Protein AF-A0A1I3JGQ5-F1 (afdb_monomer_lite)

Secondary structure (DSSP, 8-state):
-HHHHHHHHHHHHHHHHHHHHHS-HHHHT--SSTTSPPHHHHHHHHHHHHHS--TTS-HHHHHHHHHHHTTGGG----SHHHHHHHHHHHHHHHHHHHHHS-HHHHHTTT---SS--HHHHHHHHHHHHHHHHHHHHHHHHHHHHHTT-TT----THHHH----S--TT--S-S---S----TTS-GGG--

pLDDT: mean 76.05, std 18.94, range [37.94, 96.25]

Organism: NCBI:txid631455

Radius of gyration: 21.25 Å; chains: 1; bounding box: 50×58×46 Å

Sequence (191 aa):
MKEIIFAEFQKYKYQTDEIFSVLNEPIFFKKINDESKTITDLVQDFAEEFGTKTAFFSEIENEKIGQNSSKFLQYTLTSKAEVLQFWSESWEILFKNIEESPAEKWEKFGQITGKKSDFESMVLSQLSSCAFSVGQIIFLAELLQNEKNSAEKIQTKILFSQKPENTADLPENSSPVCFAKSDEVRDEYKI

InterPro domains:
  IPR011466 Protein of unknown function DUF1572 [PF07609] (6-148)

Foldseek 3Di:
DLVVLLVLLVLLLVLLVVLLVPDDWVQQVDAPDPPGDGVLRLLLVLLVLQQQAALLDDPVVSVVSNVVCVVSVPDPDDTSVSSVVSSVNSVVNNSVSSVPRDVVLVVCAPPPDVDDDSSNVRSVVSSVVSVVSSVVSVVSSQVSVCVVPVDDRPPPCSVPVCPPPDPVDDPPPPDDPPDDPDPPPDPVPDD

Structure (mmCIF, N/CA/C/O backbone):
data_AF-A0A1I3JGQ5-F1
#
_entry.id   AF-A0A1I3JGQ5-F1
#
loop_
_atom_site.group_PDB
_atom_site.id
_atom_site.type_symbol
_atom_site.label_atom_id
_atom_site.label_alt_id
_atom_site.label_comp_id
_atom_site.label_asym_id
_atom_site.label_entity_id
_atom_site.label_seq_id
_atom_site.pdbx_PDB_ins_code
_atom_site.Cartn_x
_atom_site.Cartn_y
_atom_site.Cartn_z
_atom_site.occupancy
_atom_site.B_iso_or_equiv
_atom_site.auth_seq_id
_atom_site.auth_comp_id
_atom_site.auth_asym_id
_atom_site.auth_atom_id
_atom_site.pdbx_PDB_model_num
ATOM 1 N N . MET A 1 1 ? 9.114 -10.441 -17.406 1.00 86.69 1 MET A N 1
ATOM 2 C CA . MET A 1 1 ? 9.388 -9.943 -16.037 1.00 86.69 1 MET A CA 1
ATOM 3 C C . MET A 1 1 ? 8.308 -8.997 -15.522 1.00 86.69 1 MET A C 1
ATOM 5 O O . MET A 1 1 ? 7.803 -9.259 -14.440 1.00 86.69 1 MET A O 1
ATOM 9 N N . LYS A 1 2 ? 7.932 -7.949 -16.277 1.00 91.06 2 LYS A N 1
ATOM 10 C CA . LYS A 1 2 ? 6.859 -6.999 -15.914 1.00 91.06 2 LYS A CA 1
ATOM 11 C C . LYS A 1 2 ? 5.606 -7.686 -15.369 1.00 91.06 2 LYS A C 1
ATOM 13 O O . LYS A 1 2 ? 5.196 -7.395 -14.257 1.00 91.06 2 LYS A O 1
ATOM 18 N N . GLU A 1 3 ? 5.074 -8.649 -16.118 1.00 92.12 3 GLU A N 1
ATOM 19 C CA . GLU A 1 3 ? 3.867 -9.405 -15.750 1.00 92.12 3 GLU A CA 1
ATOM 20 C C . GLU A 1 3 ? 4.006 -10.158 -14.420 1.00 92.12 3 GLU A C 1
ATOM 22 O O . GLU A 1 3 ? 3.084 -10.146 -13.617 1.00 92.12 3 GLU A O 1
ATOM 27 N N . ILE A 1 4 ? 5.169 -10.761 -14.151 1.00 93.31 4 ILE A N 1
ATOM 28 C CA . ILE A 1 4 ? 5.428 -11.494 -12.900 1.00 93.31 4 ILE A CA 1
ATOM 29 C C . ILE A 1 4 ? 5.452 -10.530 -11.709 1.00 93.31 4 ILE A C 1
ATOM 31 O O . ILE A 1 4 ? 4.828 -10.796 -10.688 1.00 93.31 4 ILE A O 1
ATOM 35 N N . ILE A 1 5 ? 6.147 -9.395 -11.843 1.00 92.62 5 ILE A N 1
ATOM 36 C CA . ILE A 1 5 ? 6.191 -8.372 -10.789 1.00 92.62 5 ILE A CA 1
ATOM 37 C C . ILE A 1 5 ? 4.795 -7.787 -10.551 1.00 92.62 5 ILE A C 1
ATOM 39 O O . ILE A 1 5 ? 4.376 -7.637 -9.407 1.00 92.62 5 ILE A O 1
ATOM 43 N N . PHE A 1 6 ? 4.060 -7.497 -11.626 1.00 93.62 6 PHE A N 1
ATOM 44 C CA . PHE A 1 6 ? 2.693 -6.989 -11.551 1.00 93.62 6 PHE A CA 1
ATOM 45 C C . PHE A 1 6 ? 1.759 -7.978 -10.842 1.00 93.62 6 PHE A C 1
ATOM 47 O O . PHE A 1 6 ? 1.025 -7.581 -9.940 1.00 93.62 6 PHE A O 1
ATOM 54 N N . ALA A 1 7 ? 1.843 -9.268 -11.180 1.00 95.19 7 ALA A N 1
ATOM 55 C CA . ALA A 1 7 ? 1.066 -10.320 -10.533 1.00 95.19 7 ALA A CA 1
ATOM 56 C C . ALA A 1 7 ? 1.370 -10.437 -9.028 1.00 95.19 7 ALA A C 1
ATOM 58 O O . ALA A 1 7 ? 0.451 -10.637 -8.234 1.00 95.19 7 ALA A O 1
ATOM 59 N N . GLU A 1 8 ? 2.628 -10.262 -8.610 1.00 95.25 8 GLU A N 1
ATOM 60 C CA . GLU A 1 8 ? 2.979 -10.306 -7.185 1.00 95.25 8 GLU A CA 1
ATOM 61 C C . GLU A 1 8 ? 2.391 -9.109 -6.417 1.00 95.25 8 GLU A C 1
ATOM 63 O O . GLU A 1 8 ? 1.823 -9.284 -5.340 1.00 95.25 8 GLU A O 1
ATOM 68 N N . PHE A 1 9 ? 2.418 -7.902 -6.995 1.00 95.56 9 PHE A N 1
ATOM 69 C CA . PHE A 1 9 ? 1.719 -6.744 -6.424 1.00 95.56 9 PHE A CA 1
ATOM 70 C C . PHE A 1 9 ? 0.200 -6.968 -6.329 1.00 95.56 9 PHE A C 1
ATOM 72 O O . PHE A 1 9 ? -0.403 -6.676 -5.296 1.00 95.56 9 PHE A O 1
ATOM 79 N N . GLN A 1 10 ? -0.426 -7.532 -7.369 1.00 95.94 10 GLN A N 1
ATOM 80 C CA . GLN A 1 10 ? -1.856 -7.869 -7.350 1.00 95.94 10 GLN A CA 1
ATOM 81 C C . GLN A 1 10 ? -2.202 -8.870 -6.248 1.00 95.94 10 GLN A C 1
ATOM 83 O O . GLN A 1 10 ? -3.217 -8.714 -5.570 1.00 95.94 10 GLN A O 1
ATOM 88 N N . LYS A 1 11 ? -1.351 -9.876 -6.037 1.00 95.31 11 LYS A N 1
ATOM 89 C CA . LYS A 1 11 ? -1.509 -10.849 -4.957 1.00 95.31 11 LYS A CA 1
ATOM 90 C C . LYS A 1 11 ? -1.473 -10.172 -3.588 1.00 95.31 11 LYS A C 1
ATOM 92 O O . LYS A 1 11 ? -2.353 -10.447 -2.776 1.00 95.31 11 LYS A O 1
ATOM 97 N N . TYR A 1 12 ? -0.518 -9.275 -3.340 1.00 95.81 12 TYR A N 1
ATOM 98 C CA . TYR A 1 12 ? -0.455 -8.539 -2.075 1.00 95.81 12 TYR A CA 1
ATOM 99 C C . TYR A 1 12 ? -1.701 -7.685 -1.837 1.00 95.81 12 TYR A C 1
ATOM 101 O O . TYR A 1 12 ? -2.284 -7.766 -0.757 1.00 95.81 12 TYR A O 1
ATOM 109 N N . LYS A 1 13 ? -2.162 -6.950 -2.858 1.00 95.50 13 LYS A N 1
ATOM 110 C CA . LYS A 1 13 ? -3.415 -6.188 -2.782 1.00 95.50 13 LYS A CA 1
ATOM 111 C C . LYS A 1 13 ? -4.607 -7.086 -2.451 1.00 95.50 13 LYS A C 1
ATOM 113 O O . LYS A 1 13 ? -5.376 -6.780 -1.544 1.00 95.50 13 LYS A O 1
ATOM 118 N N . TYR A 1 14 ? -4.746 -8.206 -3.158 1.00 93.44 14 TYR A N 1
ATOM 119 C CA . TYR A 1 14 ? -5.832 -9.157 -2.928 1.00 93.44 14 TYR A CA 1
ATOM 120 C C . TYR A 1 14 ? -5.843 -9.663 -1.480 1.00 93.44 14 TYR A C 1
ATOM 122 O O . TYR A 1 14 ? -6.876 -9.628 -0.820 1.00 93.44 14 TYR A O 1
ATOM 130 N N . GLN A 1 15 ? -4.686 -10.075 -0.954 1.00 88.75 15 GLN A N 1
ATOM 131 C CA . GLN A 1 15 ? -4.575 -10.574 0.420 1.00 88.75 15 GLN A CA 1
ATOM 132 C C . GLN A 1 15 ? -5.027 -9.534 1.454 1.00 88.75 15 GLN A C 1
ATOM 134 O O . GLN A 1 15 ? -5.751 -9.870 2.391 1.00 88.75 15 GLN A O 1
ATOM 139 N N . THR A 1 16 ? -4.630 -8.273 1.285 1.00 93.69 16 THR A N 1
ATOM 140 C CA . THR A 1 16 ? -5.060 -7.188 2.177 1.00 93.69 16 THR A CA 1
ATOM 141 C C . THR A 1 16 ? -6.527 -6.820 2.017 1.00 93.69 16 THR A C 1
ATOM 143 O O . THR A 1 16 ? -7.180 -6.551 3.022 1.00 93.69 16 THR A O 1
ATOM 146 N N . ASP A 1 17 ? -7.062 -6.833 0.794 1.00 94.38 17 ASP A N 1
ATOM 147 C CA . ASP A 1 17 ? -8.467 -6.507 0.536 1.00 94.38 17 ASP A CA 1
ATOM 148 C C . ASP A 1 17 ? -9.390 -7.530 1.213 1.00 94.38 17 ASP A C 1
ATOM 150 O O . ASP A 1 17 ? -10.366 -7.153 1.867 1.00 94.38 17 ASP A O 1
ATOM 154 N N . GLU A 1 18 ? -9.031 -8.816 1.149 1.00 90.06 18 GLU A N 1
ATOM 155 C CA . GLU A 1 18 ? -9.741 -9.888 1.853 1.00 90.06 18 GLU A CA 1
ATOM 156 C C . GLU A 1 18 ? -9.757 -9.644 3.367 1.00 90.06 18 GLU A C 1
ATOM 158 O O . GLU A 1 18 ? -10.804 -9.747 4.009 1.00 90.06 18 GLU A O 1
ATOM 163 N N . ILE A 1 19 ? -8.624 -9.243 3.946 1.00 90.69 19 ILE A N 1
ATOM 164 C CA . ILE A 1 19 ? -8.532 -8.926 5.377 1.00 90.69 19 ILE A CA 1
ATOM 165 C C . ILE A 1 19 ? -9.385 -7.702 5.714 1.00 90.69 19 ILE A C 1
ATOM 167 O O . ILE A 1 19 ? -10.200 -7.737 6.634 1.00 90.69 19 ILE A O 1
ATOM 171 N N . PHE A 1 20 ? -9.272 -6.624 4.945 1.00 93.94 20 PHE A N 1
ATOM 172 C CA . PHE A 1 20 ? -10.065 -5.415 5.143 1.00 93.94 20 PHE A CA 1
ATOM 173 C C . PHE A 1 20 ? -11.573 -5.656 5.031 1.00 93.94 20 PHE A C 1
ATOM 175 O O . PHE A 1 20 ? -12.353 -4.999 5.735 1.00 93.94 20 PHE A O 1
ATOM 182 N N . SER A 1 21 ? -11.998 -6.615 4.207 1.00 90.88 21 SER A N 1
ATOM 183 C CA . SER A 1 21 ? -13.407 -6.986 4.069 1.00 90.88 21 SER A CA 1
ATOM 184 C C . SER A 1 21 ? -13.999 -7.519 5.382 1.00 90.88 21 SER A C 1
ATOM 186 O O . SER A 1 21 ? -15.118 -7.144 5.737 1.00 90.88 21 SER A O 1
ATOM 188 N N . VAL A 1 22 ? -13.222 -8.284 6.160 1.00 88.81 22 VAL A N 1
ATOM 189 C CA . VAL A 1 22 ? -13.677 -8.929 7.406 1.00 88.81 22 VAL A CA 1
ATOM 190 C C . VAL A 1 22 ? -13.446 -8.089 8.666 1.00 88.81 22 VAL A C 1
ATOM 192 O O . VAL A 1 22 ? -13.999 -8.389 9.726 1.00 88.81 22 VAL A O 1
ATOM 195 N N . LEU A 1 23 ? -12.634 -7.030 8.592 1.00 91.06 23 LEU A N 1
ATOM 196 C CA . LEU A 1 23 ? -12.362 -6.160 9.736 1.00 91.06 23 LEU A CA 1
ATOM 197 C C . LEU A 1 23 ? -13.520 -5.203 10.038 1.00 91.06 23 LEU A C 1
ATOM 199 O O . LEU A 1 23 ? -14.056 -4.526 9.159 1.00 91.06 23 LEU A O 1
ATOM 203 N N . ASN A 1 24 ? -13.835 -5.054 11.322 1.00 91.81 24 ASN A N 1
ATOM 204 C CA . ASN A 1 24 ? -14.752 -4.022 11.800 1.00 91.81 24 ASN A CA 1
ATOM 205 C C . ASN A 1 24 ? -14.074 -2.646 11.832 1.00 91.81 24 ASN A C 1
ATOM 207 O O . ASN A 1 24 ? -12.907 -2.545 12.201 1.00 91.81 24 ASN A O 1
ATOM 211 N N . GLU A 1 25 ? -14.828 -1.583 11.540 1.00 95.12 25 GLU A N 1
ATOM 212 C CA . GLU A 1 25 ? -14.311 -0.206 11.461 1.00 95.12 25 GLU A CA 1
ATOM 213 C C . GLU A 1 25 ? -13.466 0.237 12.671 1.00 95.12 25 GLU A C 1
ATOM 215 O O . GLU A 1 25 ? -12.365 0.737 12.450 1.00 95.12 25 GLU A O 1
ATOM 220 N N . PRO A 1 26 ? -13.855 -0.020 13.938 1.00 94.69 26 PRO A N 1
ATOM 221 C CA . PRO A 1 26 ? -13.043 0.405 15.078 1.00 94.69 26 PRO A CA 1
ATOM 222 C C . PRO A 1 26 ? -11.634 -0.199 15.113 1.00 94.69 26 PRO A C 1
ATOM 224 O O . PRO A 1 26 ? -10.770 0.340 15.793 1.00 94.69 26 PRO A O 1
ATOM 227 N N . ILE A 1 27 ? -11.394 -1.326 14.428 1.00 94.31 27 ILE A N 1
ATOM 228 C CA . ILE A 1 27 ? -10.064 -1.947 14.366 1.00 94.31 27 ILE A CA 1
ATOM 229 C C . ILE A 1 27 ? -9.101 -1.079 13.552 1.00 94.31 27 ILE A C 1
ATOM 231 O O . ILE A 1 27 ? -7.936 -0.980 13.921 1.00 94.31 27 ILE A O 1
ATOM 235 N N . PHE A 1 28 ? -9.582 -0.402 12.504 1.00 95.44 28 PHE A N 1
ATOM 236 C CA . PHE A 1 28 ? -8.728 0.400 11.626 1.00 95.44 28 PHE A CA 1
ATOM 237 C C . PHE A 1 28 ? -8.018 1.532 12.377 1.00 95.44 28 PHE A C 1
ATOM 239 O O . PHE A 1 28 ? -6.852 1.814 12.118 1.00 95.44 28 PHE A O 1
ATOM 246 N N . PHE A 1 29 ? -8.707 2.107 13.364 1.00 95.81 29 PHE A N 1
ATOM 247 C CA . PHE A 1 29 ? -8.252 3.251 14.156 1.00 95.81 29 PHE A CA 1
ATOM 248 C C . PHE A 1 29 ? -7.720 2.863 15.542 1.00 95.81 29 PHE A C 1
ATOM 250 O O . PHE A 1 29 ? -7.385 3.731 16.348 1.00 95.81 29 PHE A O 1
ATOM 257 N N . LYS A 1 30 ? -7.669 1.565 15.863 1.00 94.19 30 LYS A N 1
ATOM 258 C CA . LYS A 1 30 ? -7.225 1.099 17.176 1.00 94.19 30 LYS A CA 1
ATOM 259 C C . LYS A 1 30 ? -5.701 1.041 17.231 1.00 94.19 30 LYS A C 1
ATOM 261 O O . LYS A 1 30 ? -5.059 0.422 16.386 1.00 94.19 30 LYS A O 1
ATOM 266 N N . LYS A 1 31 ? -5.144 1.629 18.287 1.00 92.69 31 LYS A N 1
ATOM 267 C CA . LYS A 1 31 ? -3.750 1.448 18.697 1.00 92.69 31 LYS A CA 1
ATOM 268 C C . LYS A 1 31 ? -3.625 0.293 19.690 1.00 92.69 31 LYS A C 1
ATOM 270 O O . LYS A 1 31 ? -4.530 0.069 20.495 1.00 92.69 31 LYS A O 1
ATOM 275 N N . ILE A 1 32 ? -2.498 -0.413 19.655 1.00 90.44 32 ILE A N 1
ATOM 276 C CA . ILE A 1 32 ? -2.121 -1.384 20.697 1.00 90.44 32 ILE A CA 1
ATOM 277 C C . ILE A 1 32 ? -1.633 -0.632 21.942 1.00 90.44 32 ILE A C 1
ATOM 279 O O . ILE A 1 32 ? -1.979 -0.973 23.068 1.00 90.44 32 ILE A O 1
ATOM 283 N N . ASN A 1 33 ? -0.828 0.405 21.721 1.00 90.94 33 ASN A N 1
ATOM 284 C CA . ASN A 1 33 ? -0.308 1.333 22.721 1.00 90.94 33 ASN A CA 1
ATOM 285 C C . ASN A 1 33 ? -0.067 2.713 22.081 1.00 90.94 33 ASN A C 1
ATOM 287 O O . ASN A 1 33 ? -0.161 2.861 20.861 1.00 90.94 33 ASN A O 1
ATOM 291 N N . ASP A 1 34 ? 0.268 3.719 22.884 1.00 87.94 34 ASP A N 1
ATOM 292 C CA . ASP A 1 34 ? 0.386 5.105 22.409 1.00 87.94 34 ASP A CA 1
ATOM 293 C C . ASP A 1 34 ? 1.432 5.296 21.293 1.00 87.94 34 ASP A C 1
ATOM 295 O O . ASP A 1 34 ? 1.235 6.126 20.398 1.00 87.94 34 ASP A O 1
ATOM 299 N N . GLU A 1 35 ? 2.493 4.483 21.303 1.00 90.00 35 GLU A N 1
ATOM 300 C CA . GLU A 1 35 ? 3.601 4.507 20.337 1.00 90.00 35 GLU A CA 1
ATOM 301 C C . GLU A 1 35 ? 3.311 3.701 19.059 1.00 90.00 35 GLU A C 1
ATOM 303 O O . GLU A 1 35 ? 3.982 3.878 18.042 1.00 90.00 35 GLU A O 1
ATOM 308 N N . SER A 1 36 ? 2.315 2.813 19.089 1.00 90.56 36 SER A N 1
ATOM 309 C CA . SER A 1 36 ? 1.971 1.961 17.952 1.00 90.56 36 SER A CA 1
ATOM 310 C C . SER A 1 36 ? 1.205 2.722 16.871 1.00 90.56 36 SER A C 1
ATOM 312 O O . SER A 1 36 ? 0.356 3.575 17.156 1.00 90.56 36 SER A O 1
ATOM 314 N N . LYS A 1 37 ? 1.487 2.360 15.617 1.00 93.88 37 LYS A N 1
ATOM 315 C CA . LYS A 1 37 ? 0.691 2.765 14.457 1.00 93.88 37 LYS A CA 1
ATOM 316 C C . LYS A 1 37 ? -0.640 2.015 14.434 1.00 93.88 37 LYS A C 1
ATOM 318 O O . LYS A 1 37 ? -0.726 0.860 14.854 1.00 93.88 37 LYS A O 1
ATOM 323 N N . THR A 1 38 ? -1.670 2.682 13.935 1.00 95.69 38 THR A N 1
ATOM 324 C CA . THR A 1 38 ? -2.959 2.086 13.569 1.00 95.69 38 THR A CA 1
ATOM 325 C C . THR A 1 38 ? -2.898 1.509 12.152 1.00 95.69 38 THR A C 1
ATOM 327 O O . THR A 1 38 ? -1.967 1.790 11.400 1.00 95.69 38 THR A O 1
ATOM 330 N N . ILE A 1 39 ? -3.903 0.725 11.745 1.00 96.25 39 ILE A N 1
ATOM 331 C CA . ILE A 1 39 ? -4.008 0.280 10.342 1.00 96.25 39 ILE A CA 1
ATOM 332 C C . ILE A 1 39 ? -4.188 1.490 9.419 1.00 96.25 39 ILE A C 1
ATOM 334 O O . ILE A 1 39 ? -3.623 1.508 8.332 1.00 96.25 39 ILE A O 1
ATOM 338 N N . THR A 1 40 ? -4.931 2.509 9.858 1.00 95.94 40 THR A N 1
ATOM 339 C CA . THR A 1 40 ? -5.081 3.766 9.116 1.00 95.94 40 THR A CA 1
ATOM 340 C C . THR A 1 40 ? -3.734 4.448 8.873 1.00 95.94 40 THR A C 1
ATOM 342 O O . THR A 1 40 ? -3.461 4.831 7.738 1.00 95.94 40 THR A O 1
ATOM 345 N N . ASP A 1 41 ? -2.869 4.533 9.891 1.00 94.31 41 ASP A N 1
ATOM 346 C CA . ASP A 1 41 ? -1.523 5.109 9.738 1.00 94.31 41 ASP A CA 1
ATOM 347 C C . ASP A 1 41 ? -0.691 4.296 8.729 1.00 94.31 41 ASP A C 1
ATOM 349 O O . ASP A 1 41 ? -0.050 4.862 7.850 1.00 94.31 41 ASP A O 1
ATOM 353 N N . LEU A 1 42 ? -0.757 2.959 8.793 1.00 95.25 42 LEU A N 1
ATOM 354 C CA . LEU A 1 42 ? -0.046 2.082 7.852 1.00 95.25 42 LEU A CA 1
ATOM 355 C C . LEU A 1 42 ? -0.562 2.209 6.410 1.00 95.25 42 LEU A C 1
ATOM 357 O O . LEU A 1 42 ? 0.222 2.137 5.466 1.00 95.25 42 LEU A O 1
ATOM 361 N N . VAL A 1 43 ? 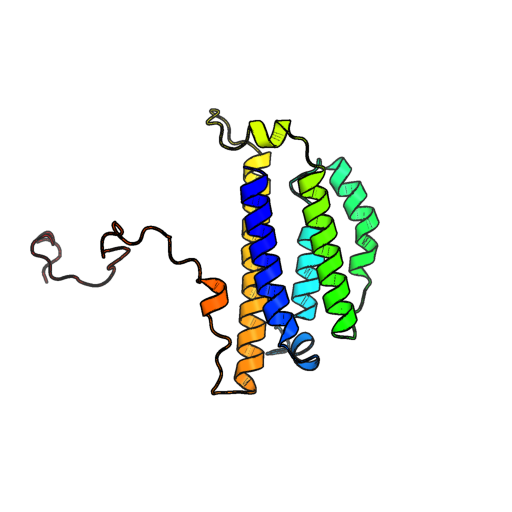-1.870 2.405 6.217 1.00 94.19 43 VAL A N 1
ATOM 362 C CA . VAL A 1 43 ? -2.459 2.684 4.897 1.00 94.19 43 VAL A CA 1
ATOM 363 C C . VAL A 1 43 ? -1.976 4.032 4.363 1.00 94.19 43 VAL A C 1
ATOM 365 O O . VAL A 1 43 ? -1.695 4.143 3.170 1.00 94.19 43 VAL A O 1
ATOM 368 N N . GLN A 1 44 ? -1.841 5.041 5.227 1.00 90.75 44 GLN A N 1
ATOM 369 C CA . GLN A 1 44 ? -1.282 6.336 4.843 1.00 90.75 44 GLN A CA 1
ATOM 370 C C . GLN A 1 44 ? 0.192 6.229 4.448 1.00 90.75 44 GLN A C 1
ATOM 372 O O . GLN A 1 44 ? 0.555 6.724 3.384 1.00 90.75 44 GLN A O 1
ATOM 377 N N . ASP A 1 45 ? 1.012 5.525 5.233 1.00 89.56 45 ASP A N 1
ATOM 378 C CA . ASP A 1 45 ? 2.418 5.277 4.890 1.00 89.56 45 ASP A CA 1
ATOM 379 C C . ASP A 1 45 ? 2.541 4.539 3.546 1.00 89.56 45 ASP A C 1
ATOM 381 O O . ASP A 1 45 ? 3.379 4.877 2.711 1.00 89.56 45 ASP A O 1
ATOM 385 N N . PHE A 1 46 ? 1.682 3.540 3.309 1.00 91.50 46 PHE A N 1
ATOM 386 C CA . PHE A 1 46 ? 1.647 2.815 2.043 1.00 91.50 46 PHE A CA 1
ATOM 387 C C . PHE A 1 46 ? 1.295 3.745 0.876 1.00 91.50 46 PHE A C 1
ATOM 389 O O . PHE A 1 46 ? 1.965 3.740 -0.153 1.00 91.50 46 PHE A O 1
ATOM 396 N N . ALA A 1 47 ? 0.262 4.572 1.020 1.00 86.81 47 ALA A N 1
ATOM 397 C CA . ALA A 1 47 ? -0.105 5.543 -0.003 1.00 86.81 47 ALA A CA 1
ATOM 398 C C . ALA A 1 47 ? 1.021 6.546 -0.274 1.00 86.81 47 ALA A C 1
ATOM 400 O O . ALA A 1 47 ? 1.259 6.923 -1.421 1.00 86.81 47 ALA A O 1
ATOM 401 N N . GLU A 1 48 ? 1.748 6.958 0.764 1.00 82.19 48 GLU A N 1
ATOM 402 C CA . GLU A 1 48 ? 2.901 7.829 0.604 1.00 82.19 48 GLU A CA 1
ATOM 403 C C . GLU A 1 48 ? 4.000 7.126 -0.203 1.00 82.19 48 GLU A C 1
ATOM 405 O O . GLU A 1 48 ? 4.477 7.665 -1.202 1.00 82.19 48 GLU A O 1
ATOM 410 N N . GLU A 1 49 ? 4.365 5.898 0.156 1.00 83.94 49 GLU A N 1
ATOM 411 C CA . GLU A 1 49 ? 5.442 5.169 -0.514 1.00 83.94 49 GLU A CA 1
ATOM 412 C C . GLU A 1 49 ? 5.086 4.774 -1.956 1.00 83.94 49 GLU A C 1
ATOM 414 O O . GLU A 1 49 ? 5.915 4.922 -2.856 1.00 83.94 49 GLU A O 1
ATOM 419 N N . PHE A 1 50 ? 3.860 4.306 -2.200 1.00 83.12 50 PHE A N 1
ATOM 420 C CA . PHE A 1 50 ? 3.456 3.708 -3.479 1.00 83.12 50 PHE A CA 1
ATOM 421 C C . PHE A 1 50 ? 2.599 4.625 -4.361 1.00 83.12 50 PHE A C 1
ATOM 423 O O . PHE A 1 50 ? 2.530 4.411 -5.572 1.00 83.12 50 PHE A O 1
ATOM 430 N N . GLY A 1 51 ? 1.986 5.662 -3.785 1.00 70.56 51 GLY A N 1
ATOM 431 C CA . GLY A 1 51 ? 1.160 6.654 -4.480 1.00 70.56 51 GLY A CA 1
ATOM 432 C C . GLY A 1 51 ? 1.860 7.991 -4.759 1.00 70.56 51 GLY A C 1
ATOM 433 O O . GLY A 1 51 ? 1.356 8.781 -5.560 1.00 70.56 51 GLY A O 1
ATOM 434 N N . THR A 1 52 ? 3.016 8.284 -4.142 1.00 66.94 52 THR A N 1
ATOM 435 C CA . THR A 1 52 ? 3.758 9.546 -4.385 1.00 66.94 52 THR A CA 1
ATOM 436 C C . THR A 1 52 ? 5.018 9.370 -5.236 1.00 66.94 52 THR A C 1
ATOM 438 O O . THR A 1 52 ? 5.409 10.295 -5.950 1.00 66.94 52 THR A O 1
ATOM 441 N N . LYS A 1 53 ? 5.670 8.205 -5.160 1.00 64.19 53 LYS A N 1
ATOM 442 C CA . LYS A 1 53 ? 6.952 7.918 -5.813 1.00 64.19 53 LYS A CA 1
ATOM 443 C C . LYS A 1 53 ? 6.954 6.500 -6.351 1.00 64.19 53 LYS A C 1
ATOM 445 O O . LYS A 1 53 ? 6.356 5.591 -5.787 1.00 64.19 53 LYS A O 1
ATOM 450 N N . THR A 1 54 ? 7.652 6.285 -7.456 1.00 66.25 54 THR A N 1
ATOM 451 C CA . THR A 1 54 ? 7.761 4.951 -8.029 1.00 66.25 54 THR A CA 1
ATOM 452 C C . THR A 1 54 ? 9.107 4.704 -8.693 1.00 66.25 54 THR A C 1
ATOM 454 O O . THR A 1 54 ? 9.699 5.585 -9.318 1.00 66.25 54 THR A O 1
ATOM 457 N N . ALA A 1 55 ? 9.575 3.459 -8.594 1.00 62.88 55 ALA A N 1
ATOM 458 C CA . ALA A 1 55 ? 10.759 2.967 -9.287 1.00 62.88 55 ALA A CA 1
ATOM 459 C C . ALA A 1 55 ? 10.627 3.008 -10.822 1.00 62.88 55 ALA A C 1
ATOM 461 O O . ALA A 1 55 ? 11.620 2.887 -11.541 1.00 62.88 55 ALA A O 1
ATOM 462 N N . PHE A 1 56 ? 9.405 3.144 -11.342 1.00 67.38 56 PHE A N 1
ATOM 463 C CA . PHE A 1 56 ? 9.125 3.027 -12.772 1.00 67.38 56 PHE A CA 1
ATOM 464 C C . PHE A 1 56 ? 9.457 4.292 -13.570 1.00 67.38 56 PHE A C 1
ATOM 466 O O . PHE A 1 56 ? 9.719 4.219 -14.780 1.00 67.38 56 PHE A O 1
ATOM 473 N N . PHE A 1 57 ? 9.568 5.426 -12.884 1.00 68.81 57 PHE A N 1
ATOM 474 C CA . PHE A 1 57 ? 9.758 6.738 -13.483 1.00 68.81 57 PHE A CA 1
ATOM 475 C C . PHE A 1 57 ? 11.082 7.399 -13.088 1.00 68.81 57 PHE A C 1
ATOM 477 O O . PHE A 1 57 ? 11.730 7.033 -12.109 1.00 68.81 57 PHE A O 1
ATOM 484 N N . SER A 1 58 ? 11.516 8.353 -13.907 1.00 66.38 58 SER A N 1
ATOM 485 C CA . SER A 1 58 ? 12.668 9.211 -13.630 1.00 66.38 58 SER A CA 1
ATOM 486 C C . SER A 1 58 ? 12.398 10.159 -12.459 1.00 66.38 58 SER A C 1
ATOM 488 O O . SER A 1 58 ? 11.260 10.361 -12.040 1.00 66.38 58 SER A O 1
ATOM 490 N N . GLU A 1 59 ? 13.453 10.780 -11.939 1.00 67.00 59 GLU A N 1
ATOM 491 C CA . GLU A 1 59 ? 13.366 11.736 -10.831 1.00 67.00 59 GLU A CA 1
ATOM 492 C C . GLU A 1 59 ? 12.422 12.914 -11.151 1.00 67.00 59 GLU A C 1
ATOM 494 O O . GLU A 1 59 ? 11.560 13.246 -10.346 1.00 67.00 59 GLU A O 1
ATOM 499 N N . ILE A 1 60 ? 12.469 13.439 -12.382 1.00 63.81 60 ILE A N 1
ATOM 500 C CA . ILE A 1 60 ? 11.600 14.530 -12.868 1.00 63.81 60 ILE A CA 1
ATOM 501 C C . ILE A 1 60 ? 10.124 14.103 -12.950 1.00 63.81 60 ILE A C 1
ATOM 503 O O . ILE A 1 60 ? 9.208 14.883 -12.686 1.00 63.81 60 ILE A O 1
ATOM 507 N N . GLU A 1 61 ? 9.867 12.865 -13.361 1.00 67.88 61 GLU A N 1
ATOM 508 C CA . GLU A 1 61 ? 8.511 12.317 -13.428 1.00 67.88 61 GLU A CA 1
ATOM 509 C C . GLU A 1 61 ? 7.957 12.060 -12.020 1.00 67.88 61 GLU A C 1
ATOM 511 O O . GLU A 1 61 ? 6.812 12.412 -11.737 1.00 67.88 61 GLU A O 1
ATOM 516 N N . ASN A 1 62 ? 8.791 11.555 -11.107 1.00 67.31 62 ASN A N 1
ATOM 517 C CA . ASN A 1 62 ? 8.443 11.390 -9.698 1.00 67.31 62 ASN A CA 1
ATOM 518 C C . ASN A 1 62 ? 8.204 12.729 -8.983 1.00 67.31 62 ASN A C 1
ATOM 520 O O . ASN A 1 62 ? 7.320 12.800 -8.137 1.00 67.31 62 ASN A O 1
ATOM 524 N N . GLU A 1 63 ? 8.907 13.809 -9.333 1.00 65.12 63 GLU A N 1
ATOM 525 C CA . GLU A 1 63 ? 8.611 15.150 -8.805 1.00 65.12 63 GLU A CA 1
ATOM 526 C C . GLU A 1 63 ? 7.207 15.627 -9.200 1.00 65.12 63 GLU A C 1
ATOM 528 O O . GLU A 1 63 ? 6.481 16.180 -8.371 1.00 65.12 63 GLU A O 1
ATOM 533 N N . LYS A 1 64 ? 6.780 15.372 -10.444 1.00 66.69 64 LYS A N 1
ATOM 534 C CA . LYS A 1 64 ? 5.419 15.703 -10.901 1.0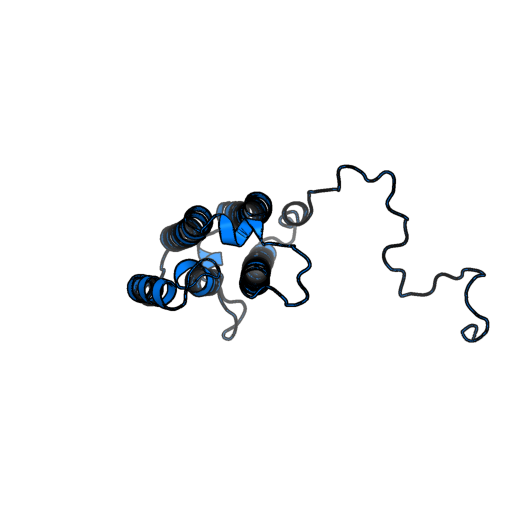0 66.69 64 LYS A CA 1
ATOM 535 C C . LYS A 1 64 ? 4.353 14.879 -10.178 1.00 66.69 64 LYS A C 1
ATOM 537 O O . LYS A 1 64 ? 3.301 15.418 -9.833 1.00 66.69 64 LYS A O 1
ATOM 542 N N . ILE A 1 65 ? 4.622 13.597 -9.932 1.00 65.25 65 ILE A N 1
ATOM 543 C CA . ILE A 1 65 ? 3.730 12.727 -9.153 1.00 65.25 65 ILE A CA 1
ATOM 544 C C . ILE A 1 65 ? 3.673 13.211 -7.700 1.00 65.25 65 ILE A C 1
ATOM 546 O O . ILE A 1 65 ? 2.582 13.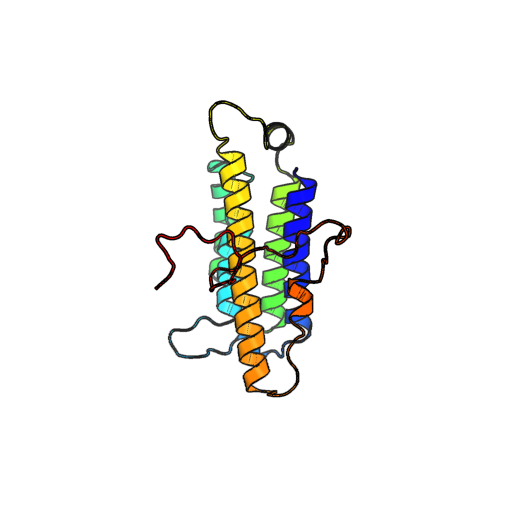427 -7.178 1.00 65.25 65 ILE A O 1
ATOM 550 N N . GLY A 1 66 ? 4.821 13.498 -7.085 1.00 62.50 66 GLY A N 1
ATOM 551 C CA . GLY A 1 66 ? 4.927 14.013 -5.721 1.00 62.50 66 GLY A CA 1
ATOM 552 C C . GLY A 1 66 ? 4.203 15.346 -5.509 1.00 62.50 66 GLY A C 1
ATOM 553 O O . GLY A 1 66 ? 3.557 15.532 -4.479 1.00 62.50 66 GLY A O 1
ATOM 554 N N . GLN A 1 67 ? 4.212 16.252 -6.496 1.00 63.41 67 GLN A N 1
ATOM 555 C CA . GLN A 1 67 ? 3.431 17.496 -6.425 1.00 63.41 67 GLN A CA 1
ATOM 556 C C . GLN A 1 67 ? 1.919 17.238 -6.380 1.00 63.41 67 GLN A C 1
ATOM 558 O O . GLN A 1 67 ? 1.220 17.852 -5.571 1.00 63.41 67 GLN A O 1
ATOM 563 N N . ASN A 1 68 ? 1.415 16.294 -7.181 1.00 57.41 68 ASN A N 1
ATOM 564 C CA . ASN A 1 68 ? 0.009 15.880 -7.127 1.00 57.41 68 ASN A CA 1
ATOM 565 C C . ASN A 1 68 ? -0.318 15.101 -5.847 1.00 57.41 68 ASN A C 1
ATOM 567 O O . ASN A 1 68 ? -1.449 15.164 -5.362 1.00 57.41 68 ASN A O 1
ATOM 571 N N . SER A 1 69 ? 0.679 14.420 -5.282 1.00 55.72 69 SER A N 1
ATOM 572 C CA . SER A 1 69 ? 0.515 13.550 -4.127 1.00 55.72 69 SER A CA 1
ATOM 573 C C . SER A 1 69 ? 0.596 14.274 -2.772 1.00 55.72 69 SER A C 1
ATOM 575 O O . SER A 1 69 ? 0.154 13.757 -1.750 1.00 55.72 69 SER A O 1
ATOM 577 N N . SER A 1 70 ? 1.004 15.549 -2.770 1.00 52.28 70 SER A N 1
ATOM 578 C CA . SER A 1 70 ? 0.844 16.463 -1.623 1.00 52.28 70 SER A CA 1
ATOM 579 C C . SER A 1 70 ? -0.604 16.579 -1.116 1.00 52.28 70 SER A C 1
ATOM 581 O O . SER A 1 70 ? -0.828 16.971 0.029 1.00 52.28 70 SER A O 1
ATOM 583 N N . LYS A 1 71 ? -1.588 16.194 -1.942 1.00 57.12 71 LYS A N 1
ATOM 584 C CA . LYS A 1 71 ? -2.989 16.050 -1.536 1.00 57.12 71 LYS A CA 1
ATOM 585 C C . LYS A 1 71 ? -3.213 14.871 -0.586 1.00 57.12 71 LYS A C 1
ATOM 587 O O . LYS A 1 71 ? -3.973 15.043 0.357 1.00 57.12 71 LYS A O 1
ATOM 592 N N . PHE A 1 72 ? -2.545 13.727 -0.778 1.00 56.22 72 PHE A N 1
ATOM 593 C CA . PHE A 1 72 ? -2.703 12.539 0.080 1.00 56.22 72 PHE A CA 1
ATOM 594 C C . PHE A 1 72 ? -2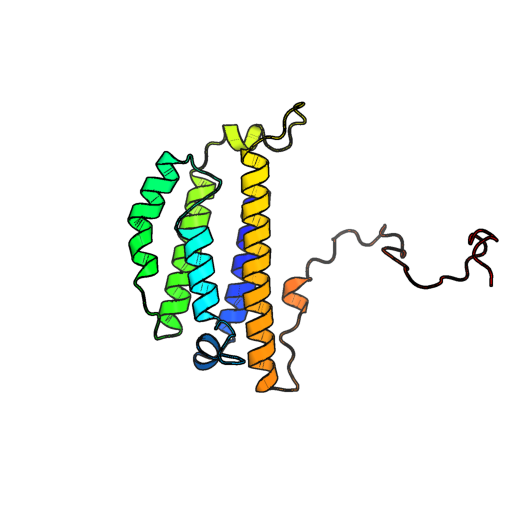.254 12.820 1.527 1.00 56.22 72 PHE A C 1
ATOM 596 O O . PHE A 1 72 ? -2.892 12.357 2.467 1.00 56.22 72 PHE A O 1
ATOM 603 N N . LEU A 1 73 ? -1.239 13.673 1.714 1.00 57.09 73 LEU A N 1
ATOM 604 C CA . LEU A 1 73 ? -0.670 14.027 3.025 1.00 57.09 73 LEU A CA 1
ATOM 605 C C . LEU A 1 73 ? -1.576 14.897 3.919 1.00 57.09 73 LEU A C 1
ATOM 607 O O . LEU A 1 73 ? -1.265 15.090 5.092 1.00 57.09 73 LEU A O 1
ATOM 611 N N . GLN A 1 74 ? -2.674 15.450 3.393 1.00 61.81 74 GLN A N 1
ATOM 612 C CA . GLN A 1 74 ? -3.585 16.316 4.158 1.00 61.81 74 GLN A CA 1
ATOM 613 C C . GLN A 1 74 ? -4.887 15.622 4.579 1.00 61.81 74 GLN A C 1
ATOM 615 O O . GLN A 1 74 ? -5.707 16.235 5.265 1.00 61.81 74 GLN A O 1
ATOM 620 N N . TYR A 1 75 ? -5.106 14.366 4.177 1.00 68.50 75 TYR A N 1
ATOM 621 C CA . TYR A 1 75 ? -6.337 13.655 4.506 1.00 68.50 75 TYR A CA 1
ATOM 622 C C . TYR A 1 75 ? -6.268 13.044 5.901 1.00 68.50 75 TYR A C 1
ATOM 624 O O . TYR A 1 75 ? -5.597 12.040 6.132 1.00 68.50 75 TYR A O 1
ATOM 632 N N . THR A 1 76 ? -7.045 13.604 6.824 1.00 81.56 76 THR A N 1
ATOM 633 C CA . THR A 1 76 ? -7.442 12.885 8.035 1.00 81.56 76 THR A CA 1
ATOM 634 C C . THR A 1 76 ? -8.533 11.895 7.650 1.00 81.56 76 THR A C 1
ATOM 636 O O . THR A 1 76 ? -9.666 12.296 7.394 1.00 81.56 76 THR A O 1
ATOM 639 N N . LEU A 1 77 ? -8.193 10.609 7.586 1.00 89.38 77 LEU A N 1
ATOM 640 C CA . LEU A 1 77 ? -9.158 9.541 7.328 1.00 89.38 77 LEU A CA 1
ATOM 641 C C . LEU A 1 77 ? -9.972 9.297 8.605 1.00 89.38 77 LEU A C 1
ATOM 643 O O . LEU A 1 77 ? -9.401 9.094 9.676 1.00 89.38 77 LEU A O 1
ATOM 647 N N . THR A 1 78 ? -11.299 9.336 8.508 1.00 91.25 78 THR A N 1
ATOM 648 C CA . THR A 1 78 ? -12.212 9.297 9.666 1.00 91.25 78 THR A CA 1
ATOM 649 C C . THR A 1 78 ? -13.179 8.120 9.658 1.00 91.25 78 THR A C 1
ATOM 651 O O . THR A 1 78 ? -13.799 7.840 10.681 1.00 91.25 78 THR A O 1
ATOM 654 N N . SER A 1 79 ? -13.295 7.405 8.537 1.00 94.81 79 SER A N 1
ATOM 655 C CA . SER A 1 79 ? -14.167 6.233 8.401 1.00 94.81 79 SER A CA 1
ATOM 656 C C . SER A 1 79 ? -13.475 5.081 7.677 1.00 94.81 79 SER A C 1
ATOM 658 O O . SER A 1 79 ? -12.532 5.293 6.910 1.00 94.81 79 SER A O 1
ATOM 660 N N . LYS A 1 80 ? -13.971 3.847 7.858 1.00 95.12 80 LYS A N 1
ATOM 661 C CA . LYS A 1 80 ? -13.465 2.685 7.105 1.00 95.12 80 LYS A CA 1
ATOM 662 C C . LYS A 1 80 ? -13.592 2.910 5.598 1.00 95.12 80 LYS A C 1
ATOM 664 O O . LYS A 1 80 ? -12.687 2.553 4.856 1.00 95.12 80 LYS A O 1
ATOM 669 N N . ALA A 1 81 ? -14.696 3.505 5.146 1.00 95.19 81 ALA A N 1
ATOM 670 C CA . ALA A 1 81 ? -14.932 3.762 3.727 1.00 95.19 81 ALA A CA 1
ATOM 671 C C . ALA A 1 81 ? -13.853 4.670 3.116 1.00 95.19 81 ALA A C 1
ATOM 673 O O . ALA A 1 81 ? -13.316 4.342 2.061 1.00 95.19 81 ALA A O 1
ATOM 674 N N . GLU A 1 82 ? -13.486 5.751 3.810 1.00 93.31 82 GLU A N 1
ATOM 675 C CA . GLU A 1 82 ? -12.405 6.647 3.381 1.00 93.31 82 GLU A CA 1
ATOM 676 C C . GLU A 1 82 ? -11.058 5.921 3.334 1.00 93.31 82 GLU A C 1
ATOM 678 O O . GLU A 1 82 ? -10.333 6.055 2.353 1.00 93.31 82 GLU A O 1
ATOM 683 N N . VAL A 1 83 ? -10.746 5.097 4.342 1.00 94.62 83 VAL A N 1
ATOM 684 C CA . VAL A 1 83 ? -9.507 4.299 4.361 1.00 94.62 83 VAL A CA 1
ATOM 685 C C . VAL A 1 83 ? -9.437 3.347 3.166 1.00 94.62 83 VAL A C 1
ATOM 687 O O . VAL A 1 83 ? -8.405 3.269 2.505 1.00 94.62 83 VAL A O 1
ATOM 690 N N . LEU A 1 84 ? -10.528 2.641 2.854 1.00 95.06 84 LEU A N 1
ATOM 691 C CA . LEU A 1 84 ? -10.564 1.701 1.729 1.00 95.06 84 LEU A CA 1
ATOM 692 C C . LEU A 1 84 ? -10.493 2.398 0.371 1.00 95.06 84 LEU A C 1
ATOM 694 O O . LEU A 1 84 ? -9.837 1.889 -0.537 1.00 95.06 84 LEU A O 1
ATOM 698 N N . GLN A 1 85 ? -11.144 3.552 0.229 1.00 91.75 85 GLN A N 1
ATOM 699 C CA . GLN A 1 85 ? -11.037 4.353 -0.984 1.00 91.75 85 GLN A CA 1
ATOM 700 C C . GLN A 1 85 ? -9.590 4.805 -1.195 1.00 91.75 85 GLN A C 1
ATOM 702 O O . GLN A 1 85 ? -9.021 4.575 -2.259 1.00 91.75 85 GLN A O 1
ATOM 707 N N . PHE A 1 86 ? -8.977 5.369 -0.157 1.00 88.94 86 PHE A N 1
ATOM 708 C CA . PHE A 1 86 ? -7.600 5.853 -0.189 1.00 88.94 86 PHE A CA 1
ATOM 709 C C . PHE A 1 86 ? -6.598 4.733 -0.503 1.00 88.94 86 PHE A C 1
ATOM 711 O O . PHE A 1 86 ? -5.688 4.895 -1.320 1.00 88.94 86 PHE A O 1
ATOM 718 N N . TRP A 1 87 ? -6.807 3.557 0.094 1.00 92.94 87 TRP A N 1
ATOM 719 C CA . TRP A 1 87 ? -6.067 2.340 -0.222 1.00 92.94 87 TRP A CA 1
ATOM 720 C C . TRP A 1 87 ? -6.203 1.960 -1.702 1.00 92.94 87 TRP A C 1
ATOM 722 O O . TRP A 1 87 ? -5.196 1.757 -2.377 1.00 92.94 87 TRP A O 1
ATOM 732 N N . SER A 1 88 ? -7.430 1.910 -2.233 1.00 92.75 88 SER A N 1
ATOM 733 C CA . SER A 1 88 ? -7.685 1.556 -3.636 1.00 92.75 88 SER A CA 1
ATOM 734 C C . SER A 1 88 ? -7.017 2.525 -4.609 1.00 92.75 88 SER A C 1
ATOM 736 O O . SER A 1 88 ? -6.327 2.082 -5.526 1.00 92.75 88 SER A O 1
ATOM 738 N N . GLU A 1 89 ? -7.156 3.832 -4.378 1.00 88.75 89 GLU A N 1
ATOM 739 C CA . GLU A 1 89 ? -6.539 4.879 -5.204 1.00 88.75 89 GLU A CA 1
ATOM 740 C C . GLU A 1 89 ? -5.008 4.744 -5.241 1.00 88.75 89 GLU A C 1
ATOM 742 O O . GLU A 1 89 ? -4.388 4.884 -6.296 1.00 88.75 89 GLU A O 1
ATOM 747 N N . SER A 1 90 ? -4.389 4.393 -4.110 1.00 88.44 90 SER A N 1
ATOM 748 C CA . SER A 1 90 ? -2.937 4.183 -4.019 1.00 88.44 90 SER A CA 1
ATOM 749 C C . SER A 1 90 ? -2.462 3.026 -4.901 1.00 88.44 90 SER A C 1
ATOM 751 O O . SER A 1 90 ? -1.454 3.137 -5.604 1.00 88.44 90 SER A O 1
ATOM 753 N N . TR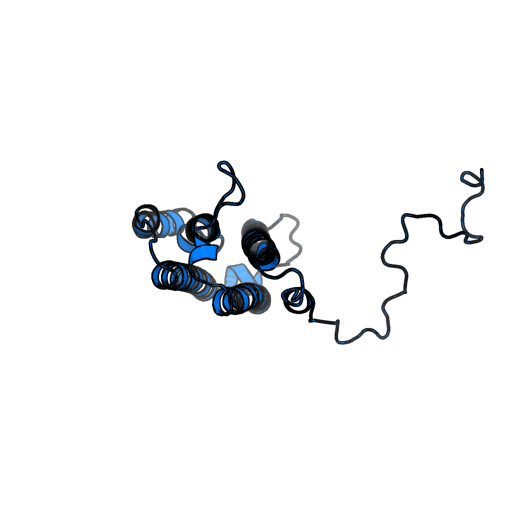P A 1 91 ? -3.209 1.919 -4.915 1.00 92.38 91 TRP A N 1
ATOM 754 C CA . TRP A 1 91 ? -2.920 0.785 -5.792 1.00 92.38 91 TRP A CA 1
ATOM 755 C C . TRP A 1 91 ? -3.173 1.087 -7.263 1.00 92.38 91 TRP A C 1
ATOM 757 O O . TRP A 1 91 ? -2.393 0.652 -8.107 1.00 92.38 91 TRP A O 1
ATOM 767 N N . GLU A 1 92 ? -4.235 1.827 -7.584 1.00 90.25 92 GLU A N 1
ATOM 768 C CA . GLU A 1 92 ? -4.509 2.260 -8.958 1.00 90.25 92 GLU A CA 1
ATOM 769 C C . GLU A 1 92 ? -3.351 3.089 -9.515 1.00 90.25 92 GLU A C 1
ATOM 771 O O . GLU A 1 92 ? -2.908 2.841 -10.637 1.00 90.25 92 GLU A O 1
ATOM 776 N N . ILE A 1 93 ? -2.804 4.011 -8.715 1.00 85.81 93 ILE A N 1
ATOM 777 C CA . ILE A 1 93 ? -1.612 4.780 -9.086 1.00 85.81 93 ILE A CA 1
ATOM 778 C C . ILE A 1 93 ? -0.425 3.842 -9.322 1.00 85.81 93 ILE A C 1
ATOM 780 O O . ILE A 1 93 ? 0.208 3.918 -10.375 1.00 85.81 93 ILE A O 1
ATOM 784 N N . LEU A 1 94 ? -0.130 2.932 -8.389 1.00 89.31 94 LEU A N 1
ATOM 785 C CA . LEU A 1 94 ? 0.985 1.993 -8.532 1.00 89.31 94 LEU A CA 1
ATOM 786 C C . LEU A 1 94 ? 0.862 1.138 -9.804 1.00 89.31 94 LEU A C 1
ATOM 788 O O . LEU A 1 94 ? 1.825 1.025 -10.564 1.00 89.31 94 LEU A O 1
ATOM 792 N N . PHE A 1 95 ? -0.310 0.554 -10.059 1.00 91.56 95 PHE A N 1
ATOM 793 C CA . PHE A 1 95 ? -0.531 -0.292 -11.231 1.00 91.56 95 PHE A CA 1
ATOM 794 C C . PHE A 1 95 ? -0.446 0.491 -12.529 1.00 91.56 95 PHE A C 1
ATOM 796 O O . PHE A 1 95 ? 0.250 0.055 -13.446 1.00 91.56 95 PHE A O 1
ATOM 803 N N . LYS A 1 96 ? -1.058 1.676 -12.581 1.00 88.31 96 LYS A N 1
ATOM 804 C CA . LYS A 1 96 ? -0.940 2.571 -13.729 1.00 88.31 96 LYS A CA 1
ATOM 805 C C . LYS A 1 96 ? 0.524 2.900 -14.025 1.00 88.31 96 LYS A C 1
ATOM 807 O O . LYS A 1 96 ? 0.954 2.806 -15.171 1.00 88.31 96 LYS A O 1
ATOM 812 N N . ASN A 1 97 ? 1.316 3.198 -12.996 1.00 86.44 97 ASN A N 1
ATOM 813 C CA . ASN A 1 97 ? 2.739 3.495 -13.149 1.00 86.44 97 ASN A CA 1
ATOM 814 C C . ASN A 1 97 ? 3.525 2.297 -13.708 1.00 86.44 97 ASN A C 1
ATOM 816 O O . ASN A 1 97 ? 4.409 2.468 -14.551 1.00 86.44 97 ASN A O 1
ATOM 820 N N . ILE A 1 98 ? 3.205 1.071 -13.275 1.00 88.88 98 ILE A N 1
ATOM 821 C CA . ILE A 1 98 ? 3.804 -0.142 -13.849 1.00 88.88 98 ILE A CA 1
ATOM 822 C C . ILE A 1 98 ? 3.384 -0.293 -15.312 1.00 88.88 98 ILE A C 1
ATOM 824 O O . ILE A 1 98 ? 4.225 -0.578 -16.165 1.00 88.88 98 ILE A O 1
ATOM 828 N N . GLU A 1 99 ? 2.110 -0.106 -15.638 1.00 89.25 99 GLU A N 1
ATOM 829 C CA . GLU A 1 99 ? 1.593 -0.250 -16.999 1.00 89.25 99 GLU A CA 1
ATOM 830 C C . GLU A 1 99 ? 2.220 0.754 -17.971 1.00 89.25 99 GLU A C 1
ATOM 832 O O . GLU A 1 99 ? 2.705 0.334 -19.022 1.00 89.25 99 GLU A O 1
ATOM 837 N N . GLU A 1 100 ? 2.315 2.025 -17.584 1.00 87.31 100 GLU A N 1
ATOM 838 C CA . GLU A 1 100 ? 2.878 3.118 -18.391 1.00 87.31 100 GLU A CA 1
ATOM 839 C C . GLU A 1 100 ? 4.412 3.072 -18.503 1.00 87.31 100 GLU A C 1
ATOM 841 O O . GLU A 1 100 ? 5.006 3.785 -19.313 1.00 87.31 100 GLU A O 1
ATOM 846 N N . SER A 1 101 ? 5.078 2.223 -17.716 1.00 85.94 101 SER A N 1
ATOM 847 C CA . SER A 1 101 ? 6.537 2.134 -17.731 1.00 85.94 101 SER A CA 1
ATOM 848 C C . SER A 1 101 ? 7.098 1.592 -19.066 1.00 85.94 101 SER A C 1
ATOM 850 O O . SER A 1 101 ? 6.563 0.609 -19.602 1.00 85.94 101 SER A O 1
ATOM 852 N N . PRO A 1 102 ? 8.202 2.175 -19.594 1.00 86.25 102 PRO A N 1
ATOM 853 C CA . PRO A 1 102 ? 8.753 1.810 -20.903 1.00 86.25 102 PRO A CA 1
ATOM 854 C C . PRO A 1 102 ? 9.166 0.338 -21.001 1.00 86.25 102 PRO A C 1
ATOM 856 O O . PRO A 1 102 ? 9.846 -0.187 -20.112 1.00 86.25 102 PRO A O 1
ATOM 859 N N . ALA A 1 103 ? 8.801 -0.324 -22.103 1.00 86.50 103 ALA A N 1
ATOM 860 C CA . ALA A 1 103 ? 9.075 -1.745 -22.324 1.00 86.50 103 ALA A CA 1
ATOM 861 C C . ALA A 1 103 ? 10.582 -2.060 -22.322 1.00 86.50 103 ALA A C 1
ATOM 863 O O . ALA A 1 103 ? 11.004 -3.075 -21.770 1.00 86.50 103 ALA A O 1
ATOM 864 N N . GLU A 1 104 ? 11.409 -1.143 -22.826 1.00 86.38 104 GLU A N 1
ATOM 865 C CA . GLU A 1 104 ? 12.861 -1.304 -22.943 1.00 86.38 104 GLU A CA 1
ATOM 866 C C . GLU A 1 104 ? 13.548 -1.439 -21.574 1.00 86.38 104 GLU A C 1
ATOM 868 O O . GLU A 1 104 ? 14.602 -2.073 -21.460 1.00 86.38 104 GLU A O 1
ATOM 873 N N . LYS A 1 105 ? 12.966 -0.855 -20.513 1.00 84.25 105 LYS A N 1
ATOM 874 C CA . LYS A 1 105 ? 13.470 -1.017 -19.138 1.00 84.25 105 LYS A CA 1
ATOM 875 C C . LYS A 1 105 ? 13.274 -2.453 -18.646 1.00 84.25 105 LYS A C 1
ATOM 877 O O . LYS A 1 105 ? 14.143 -2.995 -17.968 1.00 84.25 105 LYS A O 1
ATOM 882 N N . TRP A 1 106 ? 12.159 -3.077 -19.020 1.00 87.12 106 TRP A N 1
ATOM 883 C CA . TRP A 1 106 ? 11.824 -4.448 -18.642 1.00 87.12 106 TRP A CA 1
ATOM 884 C C . TRP A 1 106 ? 12.537 -5.502 -19.482 1.00 87.12 106 TRP A C 1
ATOM 886 O O . TRP A 1 106 ? 12.821 -6.577 -18.964 1.00 87.12 106 TRP A O 1
ATOM 896 N N . GLU A 1 107 ? 12.855 -5.212 -20.743 1.00 85.81 107 GLU A N 1
ATOM 897 C CA . GLU A 1 107 ? 13.643 -6.111 -21.599 1.00 85.81 107 GLU A CA 1
ATOM 898 C C . GLU A 1 107 ? 15.063 -6.319 -21.069 1.00 85.81 107 GLU A C 1
ATOM 900 O O . GLU A 1 107 ? 15.626 -7.408 -21.181 1.00 85.81 107 GLU A O 1
ATOM 905 N N . LYS A 1 108 ? 15.638 -5.279 -20.459 1.00 80.94 108 LYS A N 1
ATOM 906 C CA . LYS A 1 108 ? 16.960 -5.337 -19.824 1.00 80.94 108 LYS A CA 1
ATOM 907 C C . LYS A 1 108 ? 16.941 -6.034 -18.465 1.00 80.94 108 LYS A C 1
ATOM 909 O O . LYS A 1 108 ? 18.011 -6.355 -17.961 1.00 80.94 108 LYS A O 1
ATOM 914 N N . PHE A 1 109 ? 15.757 -6.280 -17.903 1.00 82.88 109 PHE A N 1
ATOM 915 C CA . PHE A 1 109 ? 15.596 -6.845 -16.571 1.00 82.88 109 PHE A CA 1
ATOM 916 C C . PHE A 1 109 ? 16.103 -8.292 -16.510 1.00 82.88 109 PHE A C 1
ATOM 918 O O . PHE A 1 109 ? 15.605 -9.165 -17.220 1.00 82.88 109 PHE A O 1
ATOM 925 N N . GLY A 1 110 ? 17.056 -8.560 -15.622 1.00 73.06 110 GLY A N 1
ATOM 926 C CA . GLY A 1 110 ? 17.663 -9.871 -15.411 1.00 73.06 110 GLY A CA 1
ATOM 927 C C . GLY A 1 110 ? 18.773 -10.193 -16.410 1.00 73.06 110 GLY A C 1
ATOM 928 O O . GLY A 1 110 ? 19.318 -11.298 -16.375 1.00 73.06 110 GLY A O 1
ATOM 929 N N . GLN A 1 111 ? 19.139 -9.257 -17.292 1.00 78.19 111 GLN A N 1
ATOM 930 C CA . GLN A 1 111 ? 20.307 -9.441 -18.143 1.00 78.19 111 GLN A CA 1
ATOM 931 C C . GLN A 1 111 ? 21.570 -9.303 -17.296 1.00 78.19 111 GLN A C 1
ATOM 933 O O . GLN A 1 111 ? 21.821 -8.264 -16.682 1.00 78.19 111 GLN A O 1
ATOM 938 N N . ILE A 1 112 ? 22.398 -10.350 -17.292 1.00 66.19 112 ILE A N 1
ATOM 939 C CA . ILE A 1 112 ? 23.709 -10.333 -16.639 1.00 66.19 112 ILE A CA 1
ATOM 940 C C . ILE A 1 112 ? 24.625 -9.427 -17.459 1.00 66.19 112 ILE A C 1
ATOM 942 O O . ILE A 1 112 ? 25.365 -9.855 -18.342 1.00 66.19 112 ILE A O 1
ATOM 946 N N . THR A 1 113 ? 24.553 -8.138 -17.171 1.00 60.50 113 THR A N 1
ATOM 947 C CA . THR A 1 113 ? 25.570 -7.178 -17.567 1.00 60.50 113 THR A CA 1
ATOM 948 C C . THR A 1 113 ? 26.535 -7.042 -16.395 1.00 60.50 113 THR A C 1
ATOM 950 O O . THR A 1 113 ? 26.142 -7.176 -15.238 1.00 60.50 113 THR A O 1
ATOM 953 N N . GLY A 1 114 ? 27.821 -6.787 -16.649 1.00 62.16 114 GLY A N 1
ATOM 954 C CA . GLY A 1 114 ? 28.823 -6.598 -15.584 1.00 62.16 114 GLY A CA 1
ATOM 955 C C . GLY A 1 114 ? 28.557 -5.402 -14.649 1.00 62.16 114 GLY A C 1
ATOM 956 O O . GLY A 1 114 ? 29.432 -5.025 -13.876 1.00 62.16 114 GLY A O 1
ATOM 957 N N . LYS A 1 115 ? 27.374 -4.778 -14.736 1.00 59.00 115 LYS A N 1
ATOM 958 C CA . LYS A 1 115 ? 26.906 -3.645 -13.949 1.00 59.00 115 LYS A CA 1
ATOM 959 C C . LYS A 1 115 ? 25.451 -3.904 -13.544 1.00 59.00 115 LYS A C 1
ATOM 961 O O . LYS A 1 115 ? 24.619 -4.186 -14.396 1.00 59.00 115 LYS A O 1
ATOM 966 N N . LYS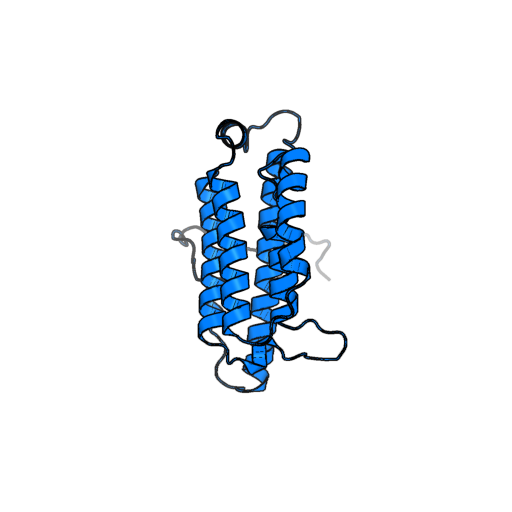 A 1 116 ? 25.137 -3.809 -12.251 1.00 60.56 116 LYS A N 1
ATOM 967 C CA . LYS A 1 116 ? 23.761 -3.966 -11.756 1.00 60.56 116 LYS A CA 1
ATOM 968 C C . LYS A 1 116 ? 22.881 -2.863 -12.361 1.00 60.56 116 LYS A C 1
ATOM 970 O O . LYS A 1 116 ? 23.287 -1.703 -12.354 1.00 60.56 116 LYS A O 1
ATOM 975 N N . SER A 1 117 ? 21.720 -3.219 -12.905 1.00 73.44 117 SER A N 1
ATOM 976 C CA . SER A 1 117 ? 20.765 -2.243 -13.436 1.00 73.44 117 SER A CA 1
ATOM 977 C C . SER A 1 117 ? 20.074 -1.520 -12.278 1.00 73.44 117 SER A C 1
ATOM 979 O O . SER A 1 117 ? 19.444 -2.163 -11.435 1.00 73.44 117 SER A O 1
ATOM 981 N N . ASP A 1 118 ? 20.173 -0.189 -12.235 1.00 79.88 118 ASP A N 1
ATOM 982 C CA . ASP A 1 118 ? 19.528 0.628 -11.196 1.00 79.88 118 ASP A CA 1
ATOM 983 C C . ASP A 1 118 ? 18.007 0.414 -11.193 1.00 79.88 118 ASP A C 1
ATOM 985 O O . ASP A 1 118 ? 17.396 0.285 -10.134 1.00 79.88 118 ASP A O 1
ATOM 989 N N . PHE A 1 119 ? 17.411 0.245 -12.379 1.00 83.88 119 PHE A N 1
ATOM 990 C CA . PHE A 1 119 ? 15.987 -0.051 -12.533 1.00 83.88 119 PHE A CA 1
ATOM 991 C C . PHE A 1 119 ? 15.583 -1.352 -11.829 1.00 83.88 119 PHE A C 1
ATOM 993 O O . PHE A 1 119 ? 14.643 -1.353 -11.041 1.00 83.88 119 PHE A O 1
ATOM 1000 N N . GLU A 1 120 ? 16.311 -2.449 -12.054 1.00 85.50 120 GLU A N 1
ATOM 1001 C CA . GLU A 1 120 ? 16.010 -3.737 -11.412 1.00 85.50 120 GLU A CA 1
ATOM 1002 C C . GLU A 1 120 ? 16.068 -3.636 -9.891 1.00 85.50 120 GLU A C 1
ATOM 1004 O O . GLU A 1 120 ? 15.176 -4.121 -9.195 1.00 85.50 120 GLU A O 1
ATOM 1009 N N . SER A 1 121 ? 17.109 -2.976 -9.374 1.00 84.00 121 SER A N 1
ATOM 1010 C CA . SER A 1 121 ? 17.282 -2.801 -7.935 1.00 84.00 121 SER A CA 1
ATOM 1011 C C . SER A 1 121 ? 16.146 -1.977 -7.332 1.00 84.00 121 SER A C 1
ATOM 1013 O O . SER A 1 121 ? 15.664 -2.318 -6.254 1.00 84.00 121 SER A O 1
ATOM 1015 N N . MET A 1 122 ? 15.696 -0.923 -8.019 1.00 85.06 122 MET A N 1
ATOM 1016 C CA . MET A 1 122 ? 14.583 -0.094 -7.556 1.00 85.06 122 MET A CA 1
ATOM 1017 C C . MET A 1 122 ? 13.257 -0.862 -7.580 1.00 85.06 122 MET A C 1
ATOM 1019 O O . MET A 1 122 ? 12.516 -0.805 -6.603 1.00 85.06 122 MET A O 1
ATOM 1023 N N . VAL A 1 123 ? 12.975 -1.632 -8.636 1.00 88.88 123 VAL A N 1
ATOM 1024 C CA . VAL A 1 123 ? 11.746 -2.442 -8.735 1.00 88.88 123 VAL A CA 1
ATOM 1025 C C . VAL A 1 123 ? 11.697 -3.519 -7.653 1.00 88.88 123 VAL A C 1
ATOM 1027 O O . VAL A 1 123 ? 10.675 -3.673 -6.987 1.00 88.88 123 VAL A O 1
ATOM 1030 N N . LEU A 1 124 ? 12.797 -4.247 -7.439 1.00 90.19 124 LEU A N 1
ATOM 1031 C CA . LEU A 1 124 ? 12.864 -5.273 -6.394 1.00 90.19 124 LEU A CA 1
ATOM 1032 C C . LEU A 1 124 ? 12.770 -4.667 -4.990 1.00 90.19 124 LEU A C 1
ATOM 1034 O O . LEU A 1 124 ? 12.135 -5.256 -4.116 1.00 90.19 124 LEU A O 1
ATOM 1038 N N . SER A 1 125 ? 13.360 -3.487 -4.776 1.00 88.56 125 SER A N 1
ATOM 1039 C CA . SER A 1 125 ? 13.202 -2.751 -3.520 1.00 88.56 125 SER A CA 1
ATOM 1040 C C . SER A 1 125 ? 11.749 -2.341 -3.307 1.00 88.56 125 SER A C 1
ATOM 1042 O O . SER A 1 125 ? 11.226 -2.567 -2.224 1.00 88.56 125 SER A O 1
ATOM 1044 N N . GLN A 1 126 ? 11.074 -1.815 -4.337 1.00 90.31 126 GLN A N 1
ATOM 1045 C CA . GLN A 1 126 ? 9.670 -1.414 -4.246 1.00 90.31 126 GLN A CA 1
ATOM 1046 C C . GLN A 1 126 ? 8.762 -2.619 -3.949 1.00 90.31 126 GLN A C 1
ATOM 1048 O O . GLN A 1 126 ? 7.894 -2.541 -3.084 1.00 90.31 126 GLN A O 1
ATOM 1053 N N . LEU A 1 127 ? 9.000 -3.765 -4.592 1.00 92.81 127 LEU A N 1
ATOM 1054 C CA . LEU A 1 127 ? 8.280 -5.002 -4.282 1.00 92.81 127 LEU A CA 1
ATOM 1055 C C . LEU A 1 127 ? 8.530 -5.474 -2.839 1.00 92.81 127 LEU A C 1
ATOM 1057 O O . LEU A 1 127 ? 7.594 -5.881 -2.155 1.00 92.81 127 LEU A O 1
ATOM 1061 N N . SER A 1 128 ? 9.777 -5.395 -2.366 1.00 93.06 128 SER A N 1
ATOM 1062 C CA . SER A 1 128 ? 10.145 -5.800 -1.001 1.00 93.06 128 SER A CA 1
ATOM 1063 C C . SER A 1 128 ? 9.509 -4.896 0.054 1.00 93.06 128 SER A C 1
ATOM 1065 O O . SER A 1 128 ? 8.948 -5.397 1.027 1.00 93.06 128 SER A O 1
ATOM 1067 N N . SER A 1 129 ? 9.536 -3.577 -0.160 1.00 91.50 129 SER A N 1
ATOM 1068 C CA . SER A 1 129 ? 8.822 -2.620 0.685 1.00 91.50 129 SER A CA 1
ATOM 1069 C C . SER A 1 129 ? 7.326 -2.918 0.712 1.00 91.50 129 SER A C 1
ATOM 1071 O O . SER A 1 129 ? 6.722 -2.932 1.778 1.00 91.50 129 SER A O 1
ATOM 1073 N N . CYS A 1 130 ? 6.724 -3.228 -0.440 1.00 94.12 130 CYS A N 1
ATOM 1074 C CA . CYS A 1 130 ? 5.295 -3.518 -0.513 1.00 94.12 130 CYS A CA 1
ATOM 1075 C C . CYS A 1 130 ? 4.937 -4.760 0.300 1.00 94.12 130 CYS A C 1
ATOM 1077 O O . CYS A 1 130 ? 3.985 -4.721 1.077 1.00 94.12 130 CYS A O 1
ATOM 1079 N N . ALA A 1 131 ? 5.720 -5.832 0.162 1.00 94.75 131 ALA A N 1
ATOM 1080 C CA . ALA A 1 131 ? 5.549 -7.049 0.946 1.00 94.75 131 ALA A CA 1
ATOM 1081 C C . ALA A 1 131 ? 5.653 -6.768 2.453 1.00 94.75 131 ALA A C 1
ATOM 1083 O O . ALA A 1 131 ? 4.871 -7.296 3.243 1.00 94.75 131 ALA A O 1
ATOM 1084 N N . PHE A 1 132 ? 6.595 -5.912 2.855 1.00 94.81 132 PHE A N 1
ATOM 1085 C CA . PHE A 1 132 ? 6.788 -5.526 4.248 1.00 94.81 132 PHE A CA 1
ATOM 1086 C C . PHE A 1 132 ? 5.610 -4.711 4.796 1.00 94.81 132 PHE A C 1
ATOM 1088 O O . PHE A 1 132 ? 5.059 -5.073 5.836 1.00 94.81 132 PHE A O 1
ATOM 1095 N N . SER A 1 133 ? 5.180 -3.664 4.089 1.00 94.25 133 SER A N 1
ATOM 1096 C CA . SER A 1 133 ? 4.052 -2.812 4.488 1.00 94.25 133 SER A CA 1
ATOM 1097 C C . SER A 1 133 ? 2.747 -3.606 4.565 1.00 94.25 133 SER A C 1
ATOM 1099 O O . SER A 1 133 ? 2.018 -3.519 5.553 1.00 94.25 133 SER A O 1
ATOM 1101 N N . VAL A 1 134 ? 2.494 -4.474 3.581 1.00 94.75 134 VAL A N 1
ATOM 1102 C CA . VAL A 1 134 ? 1.362 -5.409 3.611 1.00 94.75 134 VAL A CA 1
ATOM 1103 C C . VAL A 1 134 ? 1.477 -6.372 4.790 1.00 94.75 134 VAL A C 1
ATOM 1105 O O . VAL A 1 134 ? 0.522 -6.518 5.546 1.00 94.75 134 VAL A O 1
ATOM 1108 N N . GLY A 1 135 ? 2.647 -6.966 5.026 1.00 94.00 135 GLY A N 1
ATOM 1109 C CA . GLY A 1 135 ? 2.875 -7.851 6.169 1.00 94.00 135 GLY A CA 1
ATOM 1110 C C . GLY A 1 135 ? 2.571 -7.193 7.519 1.00 94.00 135 GLY A C 1
ATOM 1111 O O . GLY A 1 135 ? 1.944 -7.822 8.371 1.00 94.00 135 GLY A O 1
ATOM 1112 N N . GLN A 1 136 ? 2.944 -5.923 7.708 1.00 94.88 136 GLN A N 1
ATOM 1113 C CA . GLN A 1 136 ? 2.607 -5.171 8.921 1.00 94.88 136 GLN A CA 1
ATOM 1114 C C . GLN A 1 136 ? 1.099 -4.982 9.091 1.00 94.88 136 GLN A C 1
ATOM 1116 O O . GLN A 1 136 ? 0.581 -5.200 10.186 1.00 94.88 136 GLN A O 1
ATOM 1121 N N . ILE A 1 137 ? 0.396 -4.610 8.015 1.00 95.25 137 ILE A N 1
ATOM 1122 C CA . ILE A 1 137 ? -1.062 -4.439 8.024 1.00 95.25 137 ILE A CA 1
ATOM 1123 C C . ILE A 1 137 ? -1.744 -5.751 8.415 1.00 95.25 137 ILE A C 1
ATOM 1125 O O . ILE A 1 137 ? -2.586 -5.760 9.311 1.00 95.25 137 ILE A O 1
ATOM 1129 N N . ILE A 1 138 ? -1.354 -6.860 7.778 1.00 93.06 138 ILE A N 1
ATOM 1130 C CA . ILE A 1 138 ? -1.902 -8.194 8.052 1.00 93.06 138 ILE A CA 1
ATOM 1131 C C . ILE A 1 138 ? -1.656 -8.582 9.510 1.00 93.06 138 ILE A C 1
ATOM 1133 O O . ILE A 1 138 ? -2.592 -8.954 10.215 1.00 93.06 138 ILE A O 1
ATOM 1137 N N . PHE A 1 139 ? -0.418 -8.447 9.986 1.00 92.69 139 PHE A N 1
ATOM 1138 C CA . PHE A 1 139 ? -0.060 -8.780 11.361 1.00 92.69 139 PHE A CA 1
ATOM 1139 C C . PHE A 1 139 ? -0.868 -7.969 12.381 1.00 92.69 139 PHE A C 1
ATOM 1141 O O . PHE A 1 139 ? -1.422 -8.530 13.327 1.00 92.69 139 PHE A O 1
ATOM 1148 N N . LEU A 1 140 ? -0.969 -6.653 12.181 1.00 93.31 140 LEU A N 1
ATOM 1149 C CA . LEU A 1 140 ? -1.705 -5.772 13.082 1.00 93.31 140 LEU A CA 1
ATOM 1150 C C . LEU A 1 140 ? -3.208 -6.087 13.069 1.00 93.31 140 LEU A C 1
ATOM 1152 O O . LEU A 1 140 ? -3.834 -6.147 14.128 1.00 93.31 140 LEU A O 1
ATOM 1156 N N . ALA A 1 141 ? -3.777 -6.343 11.890 1.00 91.75 141 ALA A N 1
ATOM 1157 C CA . ALA A 1 141 ? -5.163 -6.764 11.728 1.00 91.75 141 ALA A CA 1
ATOM 1158 C C . ALA A 1 141 ? -5.463 -8.063 12.487 1.00 91.75 141 ALA A C 1
ATOM 1160 O O . ALA A 1 141 ? -6.422 -8.115 13.260 1.00 91.75 141 ALA A O 1
ATOM 1161 N N . GLU A 1 142 ? -4.626 -9.089 12.312 1.00 86.88 142 GLU A N 1
ATOM 1162 C CA . GLU A 1 142 ? -4.760 -10.372 13.005 1.00 86.88 142 GLU A CA 1
ATOM 1163 C C . GLU A 1 142 ? -4.652 -10.212 14.521 1.00 86.88 142 GLU A C 1
ATOM 1165 O O . GLU A 1 142 ? -5.469 -10.755 15.268 1.00 86.88 142 GLU A O 1
ATOM 1170 N N . LEU A 1 143 ? -3.669 -9.443 14.989 1.00 89.19 143 LEU A N 1
ATOM 1171 C CA . LEU A 1 143 ? -3.446 -9.215 16.411 1.00 89.19 143 LEU A CA 1
ATOM 1172 C C . LEU A 1 143 ? -4.649 -8.517 17.063 1.00 89.19 143 LEU A C 1
ATOM 1174 O O . LEU A 1 143 ? -5.177 -8.995 18.069 1.00 89.19 143 LEU A O 1
ATOM 1178 N N . LEU A 1 144 ? -5.135 -7.430 16.459 1.00 89.25 144 LEU A N 1
ATOM 1179 C CA . LEU A 1 144 ? -6.256 -6.647 16.984 1.00 89.25 144 LEU A CA 1
ATOM 1180 C C . LEU A 1 144 ? -7.605 -7.373 16.879 1.00 89.25 144 LEU A C 1
ATOM 1182 O O . LEU A 1 144 ? -8.503 -7.108 17.685 1.00 89.25 144 LEU A O 1
ATOM 1186 N N . GLN A 1 145 ? -7.769 -8.274 15.905 1.00 82.25 145 GLN A N 1
ATOM 1187 C CA . GLN A 1 145 ? -8.974 -9.093 15.778 1.00 82.25 145 GLN A CA 1
ATOM 1188 C C . GLN A 1 145 ? -8.978 -10.261 16.780 1.00 82.25 145 GLN A C 1
ATOM 1190 O O . GLN A 1 145 ? -10.012 -10.520 17.402 1.00 82.25 145 GLN A O 1
ATOM 1195 N N . ASN A 1 146 ? -7.829 -10.906 17.018 1.00 72.12 146 ASN A N 1
ATOM 1196 C CA . ASN A 1 146 ? -7.691 -11.997 17.992 1.00 72.12 146 ASN A CA 1
ATOM 1197 C C . ASN A 1 146 ? -7.864 -11.534 19.448 1.00 72.12 146 ASN A C 1
ATOM 1199 O O . ASN A 1 146 ? -8.373 -12.299 20.264 1.00 72.12 146 ASN A O 1
ATOM 1203 N N . GLU A 1 147 ? -7.531 -10.281 19.784 1.00 60.62 147 GLU A N 1
ATOM 1204 C CA . GLU A 1 147 ? -7.877 -9.709 21.098 1.00 60.62 147 GLU A CA 1
ATOM 1205 C C . GLU A 1 147 ? -9.393 -9.704 21.372 1.00 60.62 147 GLU A C 1
ATOM 1207 O O . GLU A 1 147 ? -9.806 -9.698 22.531 1.00 60.62 147 GLU A O 1
ATOM 1212 N N . LYS A 1 148 ? -10.234 -9.713 20.326 1.00 53.28 148 LYS A N 1
ATOM 1213 C CA . LYS A 1 148 ? -11.696 -9.805 20.461 1.00 53.28 148 LYS A CA 1
ATOM 1214 C C . LYS A 1 148 ? -12.223 -11.241 20.411 1.00 53.28 148 LYS A C 1
ATOM 1216 O O . LYS A 1 148 ? -13.205 -11.519 21.091 1.00 53.28 148 LYS A O 1
ATOM 1221 N N . ASN A 1 149 ? -11.584 -12.132 19.650 1.00 47.19 149 ASN A N 1
ATOM 1222 C CA . ASN A 1 149 ? -12.024 -13.514 19.441 1.00 47.19 149 ASN A CA 1
ATOM 1223 C C . ASN A 1 149 ? -10.852 -14.487 19.623 1.00 47.19 149 ASN A C 1
ATOM 1225 O O . ASN A 1 149 ? -10.154 -14.824 18.672 1.00 47.19 149 ASN A O 1
ATOM 1229 N N . SER A 1 150 ? -10.673 -15.017 20.829 1.00 37.94 150 SER A N 1
ATOM 1230 C CA . SER A 1 150 ? -9.611 -15.977 21.163 1.00 37.94 150 SER A CA 1
ATOM 1231 C C . SER A 1 150 ? -9.746 -17.368 20.503 1.00 37.94 150 SER A C 1
ATOM 1233 O O . SER A 1 150 ? -8.992 -18.275 20.852 1.00 37.94 150 SER A O 1
ATOM 1235 N N . ALA A 1 151 ? -10.663 -17.561 19.544 1.00 42.41 151 ALA A N 1
ATOM 1236 C CA . ALA A 1 151 ? -10.979 -18.875 18.971 1.00 42.41 151 ALA A CA 1
ATOM 1237 C C . ALA A 1 151 ? -10.992 -18.968 17.431 1.00 42.41 151 ALA A C 1
ATOM 1239 O O . ALA A 1 151 ? -10.922 -20.079 16.912 1.00 42.41 151 ALA A O 1
ATOM 1240 N N . GLU A 1 152 ? -11.009 -17.864 16.682 1.00 46.34 152 GLU A N 1
ATOM 1241 C CA . GLU A 1 152 ? -11.024 -17.914 15.213 1.00 46.34 152 GLU A CA 1
ATOM 1242 C C . GLU A 1 152 ? -9.831 -17.148 14.659 1.00 46.34 152 GLU A C 1
ATOM 1244 O O . GLU A 1 152 ? -9.905 -15.964 14.347 1.00 46.34 152 GLU A O 1
ATOM 1249 N N . LYS A 1 153 ? -8.701 -17.854 14.549 1.00 48.66 153 LYS A N 1
ATOM 1250 C CA . LYS A 1 153 ? -7.559 -17.377 13.771 1.00 48.66 153 LYS A CA 1
ATOM 1251 C C . LYS A 1 153 ? -8.074 -17.054 12.370 1.00 48.66 153 LYS A C 1
ATOM 1253 O O . LYS A 1 153 ? -8.562 -17.971 11.700 1.00 48.66 153 LYS A O 1
ATOM 1258 N N . ILE A 1 154 ? -7.911 -15.809 11.908 1.00 53.28 154 ILE A N 1
ATOM 1259 C CA . ILE A 1 154 ? -7.852 -15.538 10.466 1.00 53.28 154 ILE A CA 1
ATOM 1260 C C . ILE A 1 154 ? -6.890 -16.584 9.935 1.00 53.28 154 ILE A C 1
ATOM 1262 O O . ILE A 1 154 ? -5.760 -16.705 10.413 1.00 53.28 154 ILE A O 1
ATOM 1266 N N . GLN A 1 155 ? -7.397 -17.473 9.091 1.00 49.53 155 GLN A N 1
ATOM 1267 C CA . GLN A 1 155 ? -6.607 -18.589 8.632 1.00 49.53 155 GLN A CA 1
ATOM 1268 C C . GLN A 1 155 ? -5.400 -18.001 7.898 1.00 49.53 155 GLN A C 1
ATOM 1270 O O . GLN A 1 155 ? -5.498 -17.587 6.746 1.00 49.53 155 GLN A O 1
ATOM 1275 N N . THR A 1 156 ? -4.239 -18.073 8.549 1.00 46.34 156 THR A N 1
ATOM 1276 C CA . THR A 1 156 ? -2.875 -17.830 8.042 1.00 46.34 156 THR A CA 1
ATOM 1277 C C . THR A 1 156 ? -2.572 -18.620 6.757 1.00 46.34 156 THR A C 1
ATOM 1279 O O . THR A 1 156 ? -1.532 -18.460 6.125 1.00 46.34 156 THR A O 1
ATOM 1282 N N . LYS A 1 157 ? -3.526 -19.448 6.320 1.00 48.31 157 LYS A N 1
ATOM 1283 C CA . LYS A 1 157 ? -3.661 -20.035 4.993 1.00 48.31 157 LYS A CA 1
ATOM 1284 C C . LYS A 1 157 ? -3.612 -18.982 3.874 1.00 48.31 157 LYS A C 1
ATOM 1286 O O . LYS A 1 157 ? -3.028 -19.286 2.841 1.00 48.31 157 LYS A O 1
ATOM 1291 N N . ILE A 1 158 ? -4.144 -17.767 4.043 1.00 49.38 158 ILE A N 1
ATOM 1292 C CA . ILE A 1 158 ? -4.176 -16.755 2.959 1.00 49.38 158 ILE A CA 1
ATOM 1293 C C . ILE A 1 158 ? -2.759 -16.300 2.546 1.00 49.38 158 ILE A C 1
ATOM 1295 O O . ILE A 1 158 ? -2.510 -16.074 1.360 1.00 49.38 158 ILE A O 1
ATOM 1299 N N . LEU A 1 159 ? -1.803 -16.253 3.484 1.00 46.75 159 LEU A N 1
ATOM 1300 C CA . LEU A 1 159 ? -0.433 -15.794 3.215 1.00 46.75 159 LEU A CA 1
ATOM 1301 C C . LEU A 1 159 ? 0.431 -16.850 2.489 1.00 46.75 159 LEU A C 1
ATOM 1303 O O . LEU A 1 159 ? 1.335 -16.488 1.741 1.00 46.75 159 LEU A O 1
ATOM 1307 N N . PHE A 1 160 ? 0.120 -18.147 2.644 1.00 47.94 160 PHE A N 1
ATOM 1308 C CA . PHE A 1 160 ? 0.981 -19.259 2.194 1.00 47.94 160 PHE A CA 1
ATOM 1309 C C . PHE A 1 160 ? 0.288 -20.333 1.325 1.00 47.94 160 PHE A C 1
ATOM 1311 O O . PHE A 1 160 ? 0.869 -21.387 1.077 1.00 47.94 160 PHE A O 1
ATOM 1318 N N . SER A 1 161 ? -0.944 -20.116 0.841 1.00 43.81 161 SER A N 1
ATOM 1319 C CA . SER A 1 161 ? -1.722 -21.164 0.136 1.00 43.81 161 SER A CA 1
ATOM 1320 C C . SER A 1 161 ? -1.231 -21.575 -1.253 1.00 43.81 161 SER A C 1
ATOM 1322 O O . SER A 1 161 ? -1.797 -22.504 -1.828 1.00 43.81 161 SER A O 1
ATOM 1324 N N . GLN A 1 162 ? -0.175 -20.978 -1.801 1.00 46.22 162 GLN A N 1
ATOM 1325 C CA . GLN A 1 162 ? 0.468 -21.563 -2.976 1.00 46.22 162 GLN A CA 1
ATOM 1326 C C . GLN A 1 162 ? 1.446 -22.646 -2.520 1.00 46.22 162 GLN A C 1
ATOM 1328 O O . GLN A 1 162 ? 2.653 -22.438 -2.432 1.00 46.22 162 GLN A O 1
ATOM 1333 N N . LYS A 1 163 ? 0.904 -23.831 -2.217 1.00 38.56 163 LYS A N 1
ATOM 1334 C CA . LYS A 1 163 ? 1.709 -25.053 -2.226 1.00 38.56 163 LYS A CA 1
ATOM 1335 C C . LYS A 1 163 ? 2.304 -25.160 -3.639 1.00 38.56 163 LYS A C 1
ATOM 1337 O O . LYS A 1 163 ? 1.524 -25.107 -4.590 1.00 38.56 163 LYS A O 1
ATOM 1342 N N . PRO A 1 164 ? 3.632 -25.275 -3.808 1.00 38.47 164 PRO A N 1
ATOM 1343 C CA . PRO A 1 164 ? 4.212 -25.437 -5.132 1.00 38.47 164 PRO A CA 1
ATOM 1344 C C . PRO A 1 164 ? 3.573 -26.651 -5.813 1.00 38.47 164 PRO A C 1
ATOM 1346 O O . PRO A 1 164 ? 3.453 -27.722 -5.213 1.00 38.47 164 PRO A O 1
ATOM 1349 N N . GLU A 1 165 ? 3.141 -26.470 -7.061 1.00 41.56 165 GLU A N 1
ATOM 1350 C CA . GLU A 1 165 ? 2.414 -27.475 -7.853 1.00 41.56 165 GLU A CA 1
ATOM 1351 C C . GLU A 1 165 ? 3.263 -28.731 -8.143 1.00 41.56 165 GLU A C 1
ATOM 1353 O O . GLU A 1 165 ? 2.749 -29.757 -8.570 1.00 41.56 165 GLU A O 1
ATOM 1358 N N . ASN A 1 166 ? 4.553 -28.695 -7.795 1.00 46.59 166 ASN A N 1
ATOM 1359 C CA . ASN A 1 166 ? 5.446 -29.843 -7.746 1.00 46.59 166 ASN A CA 1
ATOM 1360 C C . ASN A 1 166 ? 6.056 -29.980 -6.343 1.00 46.59 166 ASN A C 1
ATOM 1362 O O . ASN A 1 166 ? 7.109 -29.427 -6.040 1.00 46.59 166 ASN A O 1
ATOM 1366 N N . THR A 1 167 ? 5.385 -30.734 -5.471 1.00 42.69 167 THR A N 1
ATOM 1367 C CA . THR A 1 167 ? 5.949 -31.192 -4.182 1.00 42.69 167 THR A CA 1
ATOM 1368 C C . THR A 1 167 ? 6.556 -32.593 -4.276 1.00 42.69 167 THR A C 1
ATOM 1370 O O . THR A 1 167 ? 6.858 -33.194 -3.252 1.00 42.69 167 THR A O 1
ATOM 1373 N N . ALA A 1 168 ? 6.744 -33.115 -5.491 1.00 44.41 168 ALA A N 1
ATOM 1374 C CA . ALA A 1 168 ? 7.336 -34.432 -5.699 1.00 44.41 168 ALA A CA 1
ATOM 1375 C C . ALA A 1 168 ? 8.861 -34.466 -5.465 1.00 44.41 168 ALA A C 1
ATOM 1377 O O . ALA A 1 168 ? 9.368 -35.533 -5.150 1.00 44.41 168 ALA A O 1
ATOM 1378 N N . ASP A 1 169 ? 9.563 -33.323 -5.527 1.00 49.16 169 ASP A N 1
ATOM 1379 C CA . ASP A 1 169 ? 11.036 -33.262 -5.445 1.00 49.16 169 ASP A CA 1
ATOM 1380 C C . ASP A 1 169 ? 11.561 -32.151 -4.510 1.00 49.16 169 ASP A C 1
ATOM 1382 O O . ASP A 1 169 ? 12.557 -31.487 -4.800 1.00 49.16 169 ASP A O 1
ATOM 1386 N N . LEU A 1 170 ? 10.906 -31.911 -3.370 1.00 41.00 170 LEU A N 1
ATOM 1387 C CA . LEU A 1 170 ? 11.542 -31.145 -2.292 1.00 41.00 170 LEU A CA 1
ATOM 1388 C C . LEU A 1 170 ? 12.239 -32.137 -1.353 1.00 41.00 170 LEU A C 1
ATOM 1390 O O . LEU A 1 170 ? 11.540 -32.909 -0.694 1.00 41.00 170 LEU A O 1
ATOM 1394 N N . PRO A 1 171 ? 13.584 -32.151 -1.263 1.00 44.34 171 PRO A N 1
ATOM 1395 C CA . PRO A 1 171 ? 14.245 -32.927 -0.229 1.00 44.34 171 PRO A CA 1
ATOM 1396 C C . PRO A 1 171 ? 13.781 -32.408 1.135 1.00 44.34 171 PRO A C 1
ATOM 1398 O O . PRO A 1 171 ? 13.715 -31.200 1.373 1.00 44.34 171 PRO A O 1
ATOM 1401 N N . GLU A 1 172 ? 13.453 -33.339 2.027 1.00 45.94 172 GLU A N 1
ATOM 1402 C CA . GLU A 1 172 ? 12.890 -33.142 3.373 1.00 45.94 172 GLU A CA 1
ATOM 1403 C C . GLU A 1 172 ? 13.810 -32.369 4.351 1.00 45.94 172 GLU A C 1
ATOM 1405 O O . GLU A 1 172 ? 13.653 -32.441 5.566 1.00 45.94 172 GLU A O 1
ATOM 1410 N N . ASN A 1 173 ? 14.791 -31.615 3.854 1.00 51.91 173 ASN A N 1
ATOM 1411 C CA . ASN A 1 173 ? 15.844 -30.982 4.638 1.00 51.91 173 ASN A CA 1
ATOM 1412 C C . ASN A 1 173 ? 16.049 -29.494 4.313 1.00 51.91 173 ASN A C 1
ATOM 1414 O O . ASN A 1 173 ? 17.178 -29.003 4.299 1.00 51.91 173 ASN A O 1
ATOM 1418 N N . SER A 1 174 ? 14.975 -28.728 4.126 1.00 42.00 174 SER A N 1
ATOM 1419 C CA . SER A 1 174 ? 15.096 -27.269 4.236 1.00 42.00 174 SER A CA 1
ATOM 1420 C C . SER A 1 174 ? 15.208 -26.866 5.715 1.00 42.00 174 SER A C 1
ATOM 1422 O O . SER A 1 174 ? 14.229 -26.533 6.371 1.00 42.00 174 SER A O 1
ATOM 1424 N N . SER A 1 175 ? 16.460 -26.914 6.185 1.00 44.44 175 SER A N 1
ATOM 1425 C CA . SER A 1 175 ? 17.034 -26.482 7.470 1.00 44.44 175 SER A CA 1
ATOM 1426 C C . SER A 1 175 ? 16.760 -27.335 8.721 1.00 44.44 175 SER A C 1
ATOM 1428 O O . SER A 1 175 ? 15.773 -27.126 9.424 1.00 44.44 175 SER A O 1
ATOM 1430 N N . PRO A 1 176 ? 17.717 -28.198 9.112 1.00 42.16 176 PRO A N 1
ATOM 1431 C CA . PRO A 1 176 ? 17.832 -28.716 10.461 1.00 42.16 176 PRO A CA 1
ATOM 1432 C C . PRO A 1 176 ? 19.003 -28.024 11.178 1.00 42.16 176 PRO A C 1
ATOM 1434 O O . PRO A 1 176 ? 20.010 -28.659 11.488 1.00 42.16 176 PRO A O 1
ATOM 1437 N N . VAL A 1 177 ? 18.911 -26.726 11.492 1.00 47.88 177 VAL A N 1
ATOM 1438 C CA . VAL A 1 177 ? 19.735 -26.208 12.601 1.00 47.88 177 VAL A CA 1
ATOM 1439 C C . VAL A 1 177 ? 19.060 -26.656 13.887 1.00 47.88 177 VAL A C 1
ATOM 1441 O O . VAL A 1 177 ? 18.288 -25.905 14.466 1.00 47.88 177 VAL A O 1
ATOM 1444 N N . CYS A 1 178 ? 19.283 -27.921 14.245 1.00 42.12 178 CYS A N 1
ATOM 1445 C CA . CYS A 1 178 ? 19.259 -28.499 15.590 1.00 42.12 178 CYS A CA 1
ATOM 1446 C C . CYS A 1 178 ? 19.435 -30.024 15.461 1.00 42.12 178 CYS A C 1
ATOM 1448 O O . CYS A 1 178 ? 18.473 -30.760 15.276 1.00 42.12 178 CYS A O 1
ATOM 1450 N N . PHE A 1 179 ? 20.687 -30.476 15.559 1.00 46.16 179 PHE A N 1
ATOM 1451 C CA . PHE A 1 179 ? 21.090 -31.826 15.975 1.00 46.16 179 PHE A CA 1
ATOM 1452 C C . PHE A 1 179 ? 20.329 -33.009 15.352 1.00 46.16 179 PHE A C 1
ATOM 1454 O O . PHE A 1 179 ? 19.714 -33.814 16.054 1.00 46.16 179 PHE A O 1
ATOM 1461 N N . ALA A 1 180 ? 20.458 -33.191 14.039 1.00 41.97 180 ALA A N 1
ATOM 1462 C CA . ALA A 1 180 ? 20.287 -34.521 13.471 1.00 41.97 180 ALA A CA 1
ATOM 1463 C C . ALA A 1 180 ? 21.495 -35.375 13.892 1.00 41.97 180 ALA A C 1
ATOM 1465 O O . ALA A 1 180 ? 22.629 -35.083 13.516 1.00 41.97 180 ALA A O 1
ATOM 1466 N N . LYS A 1 181 ? 21.270 -36.421 14.697 1.00 48.12 181 LYS A N 1
ATOM 1467 C CA . LYS A 1 181 ? 22.248 -37.500 14.897 1.00 48.12 181 LYS A CA 1
ATOM 1468 C C . LYS A 1 181 ? 22.350 -38.297 13.592 1.00 48.12 181 LYS A C 1
ATOM 1470 O O . LYS A 1 181 ? 21.736 -39.352 13.478 1.00 48.12 181 LYS A O 1
ATOM 1475 N N . SER A 1 182 ? 23.042 -37.760 12.592 1.00 51.66 182 SER A N 1
ATOM 1476 C CA . SER A 1 182 ? 23.454 -38.529 11.419 1.00 51.66 182 SER A CA 1
ATOM 1477 C C . SER A 1 182 ? 24.905 -38.974 11.589 1.00 51.66 182 SER A C 1
ATOM 1479 O O . SER A 1 182 ? 25.716 -38.286 12.213 1.00 51.66 182 SER A O 1
ATOM 1481 N N . ASP A 1 183 ? 25.246 -40.125 11.016 1.00 56.00 183 ASP A N 1
ATOM 1482 C CA . ASP A 1 183 ? 26.614 -40.662 11.032 1.00 56.00 183 ASP A CA 1
ATOM 1483 C C . ASP A 1 183 ? 27.605 -39.802 10.216 1.00 56.00 183 ASP A C 1
ATOM 1485 O O . ASP A 1 183 ? 28.810 -40.033 10.248 1.00 56.00 183 ASP A O 1
ATOM 1489 N N . GLU A 1 184 ? 27.104 -38.771 9.526 1.00 56.69 184 GLU A N 1
ATOM 1490 C CA . GLU A 1 184 ? 27.869 -37.797 8.738 1.00 56.69 184 GLU A CA 1
ATOM 1491 C C . GLU A 1 184 ? 28.361 -36.593 9.562 1.00 56.69 184 GLU A C 1
ATOM 1493 O O . GLU A 1 184 ? 29.056 -35.717 9.039 1.00 56.69 184 GLU A O 1
ATOM 1498 N N . VAL A 1 185 ? 28.030 -36.522 10.858 1.00 55.22 185 VAL A N 1
ATOM 1499 C CA . VAL A 1 185 ? 28.567 -35.479 11.739 1.00 55.22 185 VAL A CA 1
ATOM 1500 C C . VAL A 1 185 ? 30.057 -35.732 11.955 1.00 55.22 185 VAL A C 1
ATOM 1502 O O . VAL A 1 185 ? 30.451 -36.731 12.564 1.00 55.22 185 VAL A O 1
ATOM 1505 N N . ARG A 1 186 ? 30.884 -34.799 11.465 1.00 57.78 186 ARG A N 1
ATOM 1506 C CA . ARG A 1 186 ? 32.335 -34.802 11.672 1.00 57.78 186 ARG A CA 1
ATOM 1507 C C . ARG A 1 186 ? 32.665 -34.953 13.158 1.00 57.78 186 ARG A C 1
ATOM 1509 O O . ARG A 1 186 ? 32.068 -34.283 14.000 1.00 57.78 186 ARG A O 1
ATOM 1516 N N . ASP A 1 187 ? 33.648 -35.799 13.458 1.00 59.00 187 ASP A N 1
ATOM 1517 C CA . ASP A 1 187 ? 33.982 -36.213 14.830 1.00 59.00 187 ASP A CA 1
ATOM 1518 C C . ASP A 1 187 ? 34.325 -35.048 15.775 1.00 59.00 187 ASP A C 1
ATOM 1520 O O . ASP A 1 187 ? 34.160 -35.165 16.983 1.00 59.00 187 ASP A O 1
ATOM 1524 N N . GLU A 1 188 ? 34.714 -33.896 15.226 1.00 54.25 188 GLU A N 1
ATOM 1525 C CA . GLU A 1 188 ? 34.983 -32.641 15.941 1.00 54.25 188 GLU A CA 1
ATOM 1526 C C . GLU A 1 188 ? 33.767 -32.031 16.674 1.00 54.25 188 GLU A C 1
ATOM 1528 O O . GLU A 1 188 ? 33.947 -31.145 17.507 1.00 54.25 188 GLU A O 1
ATOM 1533 N N . TYR A 1 189 ? 32.545 -32.522 16.430 1.00 52.44 189 TYR A N 1
ATOM 1534 C CA . TYR A 1 189 ? 31.315 -32.057 17.093 1.00 52.44 189 TYR A CA 1
ATOM 1535 C C . TYR A 1 189 ? 30.599 -33.128 17.935 1.00 52.44 189 TYR A C 1
ATOM 1537 O O . TYR A 1 189 ? 29.471 -32.909 18.383 1.00 52.44 189 TYR A O 1
ATOM 1545 N N . LYS A 1 190 ? 31.231 -34.282 18.177 1.00 55.22 190 LYS A N 1
ATOM 1546 C CA . LYS A 1 190 ? 30.726 -35.289 19.121 1.00 55.22 190 LYS A CA 1
ATOM 1547 C C . LYS A 1 190 ? 31.277 -34.956 20.517 1.00 55.22 190 LYS A C 1
ATOM 1549 O O . LYS A 1 190 ? 32.475 -35.096 20.738 1.00 55.22 190 LYS A O 1
ATOM 1554 N N . ILE A 1 191 ? 30.418 -34.452 21.413 1.00 56.00 191 ILE A N 1
ATOM 1555 C CA . ILE A 1 191 ? 30.740 -34.230 22.842 1.00 56.00 191 ILE A CA 1
ATOM 1556 C C . ILE A 1 191 ? 30.854 -35.577 23.555 1.00 56.00 191 ILE A C 1
ATOM 1558 O O . ILE A 1 191 ? 29.943 -36.413 23.343 1.00 56.00 191 ILE A O 1
#